Protein AF-A0A933XAK1-F1 (afdb_monomer_lite)

Sequence (207 aa):
MEKIHLENYNKSADSETTFNGIDLVPVSEMKKWYRIMEEFGREILKVNIDYGLILGTKKPALLKPGAEKIRRAFNLQVERLDCIKETVDVQKGFIDYTYKCVITSKTGVKLGICDGNANSKEAKFRYVFKPASGIPDRKKIGILKAEGLGKWKKSEDKWVWMERKENPEVLSLKNIIQKVAQKRAFVGAVLMASGTSEFFTQDAAVN

Secondary structure (DSSP, 8-state):
----------------EEETTEEEPPHHHHHHHHHHHHHHHHHT--BTTTEE--TT-SSPEEPHHHHHHHHHHTT-EEEEEEEEEEEEETTTTEEEEEEEEEEE-TT--EEEEEEEEEETTSHHHHEEEEE-SSPPPHHHHHHHHHTTSEEEEEETTEEEEEEEEE-TTGGGGHHHHHHHHHHHHHHHHHHHHHTGGGT-BS-----

Foldseek 3Di:
DDDDDDDDDDDDDDDQPADPNDRDDDPVVVVVLVVVVVCCCVPPDDEPPQWYDDPPDPFIAGFLVVLVSLCVVQVKDWPDWDFPDWDDDPPVLKTKTKIWTWIAHPVRHTQFIFIFIFMCPALVNFKDWDFDPDDDDPVVQVVCVVVVQWDWDDDPNDTTITGIDTDPPSVVCNVVRNVRRSRLNSSRRSCRSSVVCVRHDSDDDDD

Radius of gyration: 23.82 Å; chains: 1; bounding box: 62×47×66 Å

pLDDT: mean 88.11, std 16.13, range [33.25, 98.75]

Structure (mmCIF, N/CA/C/O backbone):
data_AF-A0A933XAK1-F1
#
_entry.id   AF-A0A933XAK1-F1
#
loop_
_atom_site.group_PDB
_atom_site.id
_atom_site.type_symbol
_atom_site.label_atom_id
_atom_site.label_alt_id
_atom_site.label_comp_id
_atom_site.label_asym_id
_atom_site.label_entity_id
_atom_site.label_seq_id
_atom_site.pdbx_PDB_ins_code
_atom_site.Cartn_x
_atom_site.Cartn_y
_atom_site.Cartn_z
_atom_site.occupancy
_atom_site.B_iso_or_equiv
_atom_site.auth_seq_id
_atom_site.auth_comp_id
_atom_site.auth_asym_id
_atom_site.auth_atom_id
_atom_site.pdbx_PDB_model_num
ATOM 1 N N . MET A 1 1 ? -27.983 29.185 2.081 1.00 36.94 1 MET A N 1
ATOM 2 C CA . MET A 1 1 ? -27.973 27.765 2.490 1.00 36.94 1 MET A CA 1
ATOM 3 C C . MET A 1 1 ? -28.042 27.727 4.004 1.00 36.94 1 MET A C 1
ATOM 5 O O . MET A 1 1 ? -27.273 28.431 4.646 1.00 36.94 1 MET A O 1
ATOM 9 N N . GLU A 1 2 ? -29.071 27.061 4.516 1.00 33.78 2 GLU A N 1
ATOM 10 C CA . GLU A 1 2 ? -29.702 27.256 5.826 1.00 33.78 2 GLU A CA 1
ATOM 11 C C . GLU A 1 2 ? -28.786 27.050 7.039 1.00 33.78 2 GLU A C 1
ATOM 13 O O . GLU A 1 2 ? -28.071 26.058 7.155 1.00 33.78 2 GLU A O 1
ATOM 18 N N . LYS A 1 3 ? -28.877 27.992 7.987 1.00 37.19 3 LYS A N 1
ATOM 19 C CA . LYS A 1 3 ? -28.437 27.810 9.371 1.00 37.19 3 LYS A CA 1
ATOM 20 C C . LYS A 1 3 ? -29.485 26.953 10.077 1.00 37.19 3 LYS A C 1
ATOM 22 O O . LYS A 1 3 ? -30.572 27.444 10.363 1.00 37.19 3 LYS A O 1
ATOM 27 N N . ILE A 1 4 ? -29.153 25.702 10.376 1.00 40.94 4 ILE A N 1
ATOM 28 C CA . ILE A 1 4 ? -29.961 24.870 11.271 1.00 40.94 4 ILE A CA 1
ATOM 29 C C . ILE A 1 4 ? -29.889 25.495 12.671 1.00 40.94 4 ILE A C 1
ATOM 31 O O . ILE A 1 4 ? -28.816 25.593 13.269 1.00 40.94 4 ILE A O 1
ATOM 35 N N . HIS A 1 5 ? -31.033 25.980 13.150 1.00 40.66 5 HIS A N 1
ATOM 36 C CA . HIS A 1 5 ? -31.244 26.457 14.513 1.00 40.66 5 HIS A CA 1
ATOM 37 C C . HIS A 1 5 ? -31.218 25.244 15.456 1.00 40.66 5 HIS A C 1
ATOM 39 O O . HIS A 1 5 ? -32.070 24.367 15.355 1.00 40.66 5 HIS A O 1
ATOM 45 N N . LEU A 1 6 ? -30.228 25.176 16.347 1.00 41.69 6 LEU A N 1
ATOM 46 C CA . LEU A 1 6 ? -30.212 24.234 17.466 1.00 41.69 6 LEU A CA 1
ATOM 47 C C . LEU A 1 6 ? -30.632 25.006 18.713 1.00 41.69 6 LEU A C 1
ATOM 49 O O . LEU A 1 6 ? -29.817 25.684 19.339 1.00 41.69 6 LEU A O 1
ATOM 53 N N . GLU A 1 7 ? -31.924 24.939 19.026 1.00 41.09 7 GLU A N 1
ATOM 54 C CA . GLU A 1 7 ? -32.452 25.409 20.300 1.00 41.09 7 GLU A CA 1
ATOM 55 C C . GLU A 1 7 ? -31.970 24.520 21.453 1.00 41.09 7 GLU A C 1
ATOM 57 O O . GLU A 1 7 ? -31.887 23.296 21.359 1.00 41.09 7 GLU A O 1
ATOM 62 N N . ASN A 1 8 ? -31.627 25.215 22.534 1.00 43.91 8 ASN A N 1
ATOM 63 C CA . ASN A 1 8 ? -31.294 24.776 23.883 1.00 43.91 8 ASN A CA 1
ATOM 64 C C . ASN A 1 8 ? -31.755 23.358 24.274 1.00 43.91 8 ASN A C 1
ATOM 66 O O . ASN A 1 8 ? -32.922 23.143 24.591 1.00 43.91 8 ASN A O 1
ATOM 70 N N . TYR A 1 9 ? -30.799 22.433 24.415 1.00 39.06 9 TYR A N 1
ATOM 71 C CA . TYR A 1 9 ? -30.989 21.208 25.194 1.00 39.06 9 TYR A CA 1
ATOM 72 C C . TYR A 1 9 ? -30.116 21.273 26.451 1.00 39.06 9 TYR A C 1
ATOM 74 O O . TYR A 1 9 ? -28.887 21.180 26.396 1.00 39.06 9 TYR A O 1
ATOM 82 N N . ASN A 1 10 ? -30.768 21.529 27.584 1.00 40.47 10 ASN A N 1
ATOM 83 C CA . ASN A 1 10 ? -30.141 21.578 28.899 1.00 40.47 10 ASN A CA 1
ATOM 84 C C . ASN A 1 10 ? -29.734 20.171 29.366 1.00 40.47 10 ASN A C 1
ATOM 86 O O . ASN A 1 10 ? -30.406 19.184 29.085 1.00 40.47 10 ASN A O 1
ATOM 90 N N . LYS A 1 11 ? -28.621 20.123 30.105 1.00 52.22 11 LYS A N 1
ATOM 91 C CA . LYS A 1 11 ? -27.993 18.941 30.711 1.00 52.22 11 LYS A CA 1
ATOM 92 C C . LYS A 1 11 ? -28.980 18.022 31.448 1.00 52.22 11 LYS A C 1
ATOM 94 O O . LYS A 1 11 ? -29.529 18.412 32.474 1.00 52.22 11 LYS A O 1
ATOM 99 N N . SER A 1 12 ? -29.003 16.755 31.052 1.00 35.34 12 SER A N 1
ATOM 100 C CA . SER A 1 12 ? -29.156 15.612 31.958 1.00 35.34 12 SER A CA 1
ATOM 101 C C . SER A 1 12 ? -28.302 14.456 31.434 1.00 35.34 12 SER A C 1
ATOM 103 O O . SER A 1 12 ? -28.044 14.378 30.237 1.00 35.34 12 SER A O 1
ATOM 105 N N . ALA A 1 13 ? -27.790 13.651 32.361 1.00 42.34 13 ALA A N 1
ATOM 106 C CA . ALA A 1 13 ? -26.748 12.645 32.188 1.00 42.34 13 ALA A CA 1
ATOM 107 C C . ALA A 1 13 ? -26.927 11.700 30.987 1.00 42.34 13 ALA A C 1
ATOM 109 O O . ALA A 1 13 ? -28.049 11.393 30.596 1.00 42.34 13 ALA A O 1
ATOM 110 N N . ASP A 1 14 ? -25.778 11.254 30.472 1.00 52.03 14 ASP A N 1
ATOM 111 C CA . ASP A 1 14 ? -25.542 10.216 29.466 1.00 52.03 14 ASP A CA 1
ATOM 112 C C . ASP A 1 14 ? -26.667 9.164 29.379 1.00 52.03 14 ASP A C 1
ATOM 114 O O . ASP A 1 14 ? -26.647 8.141 30.059 1.00 52.03 14 ASP A O 1
ATOM 118 N N . SER A 1 15 ? -27.666 9.419 28.532 1.00 52.69 15 SER A N 1
ATOM 119 C CA . SER A 1 15 ? -28.626 8.407 28.104 1.00 52.69 15 SER A CA 1
ATOM 120 C C . SER A 1 15 ? -28.056 7.715 26.872 1.00 52.69 15 SER A C 1
ATOM 122 O O . SER A 1 15 ? -27.797 8.385 25.865 1.00 52.69 15 SER A O 1
ATOM 124 N N . GLU A 1 16 ? -27.863 6.397 26.944 1.00 59.34 16 GLU A N 1
ATOM 125 C CA . GLU A 1 16 ? -27.540 5.545 25.794 1.00 59.34 16 GLU A CA 1
ATOM 126 C C . GLU A 1 16 ? -28.430 5.932 24.609 1.00 59.34 16 GLU A C 1
ATOM 128 O O . GLU A 1 16 ? -29.653 5.778 24.630 1.00 59.34 16 GLU A O 1
ATOM 133 N N . THR A 1 17 ? -27.823 6.543 23.591 1.00 67.62 17 THR A N 1
ATOM 134 C CA . THR A 1 17 ? -28.562 7.046 22.437 1.00 67.62 17 THR A CA 1
ATOM 135 C C . THR A 1 17 ? -28.691 5.888 21.465 1.00 67.62 17 THR A C 1
ATOM 137 O O . THR A 1 17 ? -27.829 5.676 20.618 1.00 67.62 17 THR A O 1
ATOM 140 N N . THR A 1 18 ? -29.733 5.083 21.628 1.00 75.00 18 THR A N 1
ATOM 141 C CA . THR A 1 18 ? -29.990 3.949 20.742 1.00 75.00 18 THR A CA 1
ATOM 142 C C . THR A 1 18 ? -30.764 4.411 19.508 1.00 75.00 18 THR A C 1
ATOM 144 O O . THR A 1 18 ? -31.769 5.115 19.605 1.00 75.00 18 THR A O 1
ATOM 147 N N . PHE A 1 19 ? -30.302 4.035 18.317 1.00 78.12 19 PHE A N 1
ATOM 148 C CA . PHE A 1 19 ? -31.015 4.277 17.060 1.00 78.12 19 PHE A CA 1
ATOM 149 C C . PHE A 1 19 ? -31.176 2.958 16.316 1.00 78.12 19 PHE A C 1
ATOM 151 O O . PHE A 1 19 ? -30.190 2.337 15.934 1.00 78.12 19 PHE A O 1
ATOM 158 N N . ASN A 1 20 ? -32.419 2.504 16.128 1.00 82.12 20 ASN A N 1
ATOM 159 C CA . ASN A 1 20 ? -32.727 1.194 15.536 1.00 82.12 20 ASN A CA 1
ATOM 160 C C . ASN A 1 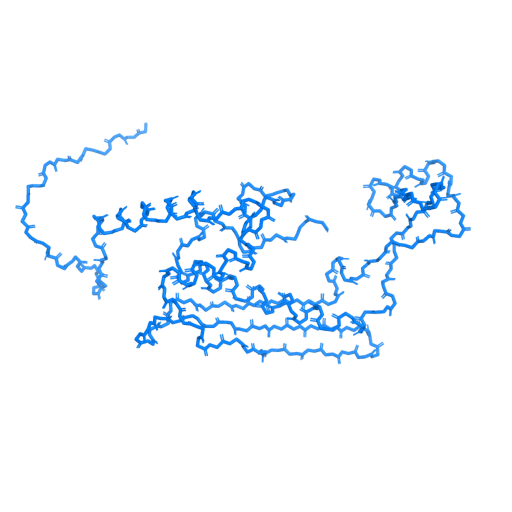20 ? -31.975 0.021 16.204 1.00 82.12 20 ASN A C 1
ATOM 162 O O . ASN A 1 20 ? -31.523 -0.897 15.524 1.00 82.12 20 ASN A O 1
ATOM 166 N N . GLY A 1 21 ? -31.821 0.062 17.533 1.00 78.75 21 GLY A N 1
ATOM 167 C CA . GLY A 1 21 ? -31.093 -0.963 18.292 1.00 78.75 21 GLY A CA 1
ATOM 168 C C . GLY A 1 21 ? -29.567 -0.897 18.158 1.00 78.75 21 GLY A C 1
ATOM 169 O O . GLY A 1 21 ? -28.888 -1.844 18.539 1.00 78.75 21 GLY A O 1
ATOM 170 N N . ILE A 1 22 ? -29.029 0.195 17.604 1.00 78.50 22 ILE A N 1
ATOM 171 C CA . ILE A 1 22 ? -27.593 0.475 17.543 1.00 78.50 22 ILE A CA 1
ATOM 172 C C . ILE A 1 22 ? -27.255 1.484 18.634 1.00 78.50 22 ILE A C 1
ATOM 174 O O . ILE A 1 22 ? -27.798 2.591 18.632 1.00 78.50 22 ILE A O 1
ATOM 178 N N . ASP A 1 23 ? -26.328 1.122 19.513 1.00 85.50 23 ASP A N 1
ATOM 179 C CA . ASP A 1 23 ? -25.766 2.041 20.498 1.00 85.50 23 ASP A CA 1
ATOM 180 C C . ASP A 1 23 ? -24.911 3.089 19.780 1.00 85.50 23 ASP A C 1
ATOM 182 O O . ASP A 1 23 ? -23.862 2.781 19.203 1.00 85.50 23 ASP A O 1
ATOM 186 N N . LEU A 1 24 ? -25.375 4.340 19.765 1.00 85.00 24 LEU A N 1
ATOM 187 C CA . LEU A 1 24 ? -24.621 5.437 19.178 1.00 85.00 24 LEU A CA 1
ATOM 188 C C . LEU A 1 24 ? -23.632 5.999 20.191 1.00 85.00 24 LEU A C 1
ATOM 190 O O . LEU A 1 24 ? -23.974 6.308 21.333 1.00 85.00 24 LEU A O 1
ATOM 194 N N . VAL A 1 25 ? -22.409 6.224 19.719 1.00 87.50 25 VAL A N 1
ATOM 195 C CA . VAL A 1 25 ? -21.401 6.966 20.472 1.00 87.50 25 VAL A CA 1
ATOM 196 C C . VAL A 1 25 ? -21.857 8.427 20.602 1.00 87.50 25 VAL A C 1
ATOM 198 O O . VAL A 1 25 ? -22.144 9.064 19.579 1.00 87.50 25 VAL A O 1
ATOM 201 N N . PRO A 1 26 ? -21.903 9.005 21.817 1.00 91.06 26 PRO A N 1
ATOM 202 C CA . PRO A 1 26 ? -22.277 10.400 22.003 1.00 91.06 26 PRO A CA 1
ATOM 203 C C . PRO A 1 26 ? -21.391 11.358 21.196 1.00 91.06 26 PRO A C 1
ATOM 205 O O . PRO A 1 26 ? -20.169 11.213 21.119 1.00 91.06 26 PRO A O 1
ATOM 208 N N . VAL A 1 27 ? -21.985 12.425 20.651 1.00 90.25 27 VAL A N 1
ATOM 209 C CA . VAL A 1 27 ? -21.252 13.438 19.860 1.00 90.25 27 VAL A CA 1
ATOM 210 C C . VAL A 1 27 ? -20.102 14.069 20.657 1.00 90.25 27 VAL A C 1
ATOM 212 O O . VAL A 1 27 ? -19.076 14.444 20.090 1.00 90.25 27 VAL A O 1
ATOM 215 N N . SER A 1 28 ? -20.251 14.200 21.976 1.00 91.88 28 SER A N 1
ATOM 216 C CA . SER A 1 28 ? -19.199 14.698 22.868 1.00 91.88 28 SER A CA 1
ATOM 217 C C . SER A 1 28 ? -17.959 13.798 22.860 1.00 91.88 28 SER A C 1
ATOM 219 O O . SER A 1 28 ? -16.838 14.309 22.858 1.00 91.88 28 SER A O 1
ATOM 221 N N . GLU A 1 29 ? -18.143 12.482 22.807 1.00 89.75 29 GLU A N 1
ATOM 222 C CA . GLU A 1 29 ? -17.071 11.494 22.727 1.00 89.75 29 GLU A CA 1
ATOM 223 C C . GLU A 1 29 ? -16.445 11.463 21.332 1.00 89.75 29 GLU A C 1
ATOM 225 O O . GLU A 1 29 ? -15.222 11.547 21.217 1.00 89.75 29 GLU A O 1
ATOM 230 N N . MET A 1 30 ? -17.257 11.518 20.272 1.00 88.38 30 MET A N 1
ATOM 231 C CA . MET A 1 30 ? -16.760 11.657 18.894 1.00 88.38 30 MET A CA 1
ATOM 232 C C . MET A 1 30 ? -15.893 12.914 18.717 1.00 88.38 30 MET A C 1
ATOM 234 O O . MET A 1 30 ? -14.830 12.865 18.099 1.00 88.38 30 MET A O 1
ATOM 238 N N . LYS A 1 31 ? -16.288 14.044 19.321 1.00 92.12 31 LYS A N 1
ATOM 239 C CA . LYS A 1 31 ? -15.485 15.282 19.330 1.00 92.12 31 LYS A CA 1
ATOM 240 C C . LYS A 1 31 ? -14.161 15.120 20.078 1.00 92.12 31 LYS A C 1
ATOM 242 O O . LYS A 1 31 ? -13.159 15.689 19.648 1.00 92.12 31 LYS A O 1
ATOM 247 N N . LYS A 1 32 ? -14.140 14.386 21.197 1.00 91.12 32 LYS A N 1
ATOM 248 C CA . LYS A 1 32 ? -12.897 14.088 21.931 1.00 91.12 32 LYS A CA 1
ATOM 249 C C . LYS A 1 32 ? -11.970 13.226 21.079 1.00 91.12 32 LYS A C 1
ATOM 251 O O . LYS A 1 32 ? -10.803 13.575 20.933 1.00 91.12 32 LYS A O 1
ATOM 256 N N . TRP A 1 33 ? -12.503 12.162 20.480 1.00 87.81 33 TRP A N 1
ATOM 257 C CA . TRP A 1 33 ? -11.763 11.285 19.576 1.00 87.81 33 TRP A CA 1
ATOM 258 C C . TRP A 1 33 ? -11.126 12.070 18.421 1.00 87.81 33 TRP A C 1
ATOM 260 O O . TRP A 1 33 ? -9.924 11.957 18.184 1.00 87.81 33 TRP A O 1
ATOM 270 N N . TYR A 1 34 ? -11.903 12.937 17.768 1.00 89.81 34 TYR A N 1
ATOM 271 C CA . TYR A 1 34 ? -11.429 13.737 16.639 1.00 89.81 34 TYR A CA 1
ATOM 272 C C . TYR A 1 34 ? -10.273 14.672 17.038 1.00 89.81 34 TYR A C 1
ATOM 274 O O . TYR A 1 34 ? -9.248 14.719 16.362 1.00 89.81 34 TYR A O 1
ATOM 282 N N . ARG A 1 35 ? -10.377 15.347 18.194 1.00 91.12 35 ARG A N 1
ATOM 283 C CA . ARG A 1 35 ? -9.296 16.202 18.724 1.00 91.12 35 ARG A CA 1
ATOM 284 C C . ARG A 1 35 ? -8.019 15.420 19.022 1.00 91.12 35 ARG A C 1
ATOM 286 O O . ARG A 1 35 ? -6.938 15.886 18.674 1.00 91.12 35 ARG A O 1
ATOM 293 N N . ILE A 1 36 ? -8.147 14.237 19.631 1.00 89.31 36 ILE A N 1
ATOM 294 C CA . ILE A 1 36 ? -7.007 13.348 19.901 1.00 89.31 36 ILE A CA 1
ATOM 295 C C . ILE A 1 36 ? -6.314 12.975 18.588 1.00 89.31 36 ILE A C 1
ATOM 297 O O . ILE A 1 36 ? -5.087 12.990 18.518 1.00 89.31 36 ILE A O 1
ATOM 301 N N . MET A 1 37 ? -7.079 12.675 17.536 1.00 89.38 37 MET A N 1
ATOM 302 C CA . MET A 1 37 ? -6.517 12.354 16.226 1.00 89.38 37 MET A CA 1
ATOM 303 C C . MET A 1 37 ? -5.802 13.529 15.565 1.00 89.38 37 MET A C 1
ATOM 305 O O . MET A 1 37 ? -4.708 13.341 15.031 1.00 89.38 37 MET A O 1
ATOM 309 N N . GLU A 1 38 ? -6.388 14.725 15.596 1.00 90.31 38 GLU A N 1
ATOM 310 C CA . GLU A 1 38 ? -5.749 15.924 15.045 1.00 90.31 38 GLU A CA 1
ATOM 311 C C . GLU A 1 38 ? -4.439 16.250 15.772 1.00 90.31 38 GLU A C 1
ATOM 313 O O . GLU A 1 38 ? -3.429 16.554 15.134 1.00 90.31 38 GLU A O 1
ATOM 318 N N . GLU A 1 39 ? -4.433 16.152 17.102 1.00 92.62 39 GLU A N 1
ATOM 319 C CA . GLU A 1 39 ? -3.233 16.342 17.915 1.00 92.62 39 GLU A CA 1
ATOM 320 C C . GLU A 1 39 ? -2.187 15.262 17.635 1.00 92.62 39 GLU A C 1
ATOM 322 O O . GLU A 1 39 ? -1.041 15.583 17.336 1.00 92.62 39 GLU A O 1
ATOM 327 N N . PHE A 1 40 ? -2.575 13.987 17.611 1.00 92.00 40 PHE A N 1
ATOM 328 C CA . PHE A 1 40 ? -1.668 12.893 17.271 1.00 92.00 40 PHE A CA 1
ATOM 329 C C . PHE A 1 40 ? -1.049 13.068 15.879 1.00 92.00 40 PHE A C 1
ATOM 331 O O . PHE A 1 40 ? 0.156 12.883 15.693 1.00 92.00 40 PHE A O 1
ATOM 338 N N . GLY A 1 41 ? -1.860 13.454 14.893 1.00 91.69 41 GLY A N 1
ATOM 339 C CA . GLY A 1 41 ? -1.400 13.723 13.535 1.00 91.69 41 GLY A CA 1
ATOM 340 C C . GLY A 1 41 ? -0.372 14.850 13.475 1.00 91.69 41 GLY A C 1
ATOM 341 O O . GLY A 1 41 ? 0.619 14.724 12.758 1.00 91.69 41 GLY A O 1
ATOM 342 N N . ARG A 1 42 ? -0.575 15.918 14.251 1.00 90.69 42 ARG A N 1
ATOM 343 C CA . ARG A 1 42 ? 0.321 17.079 14.303 1.00 90.69 42 ARG A CA 1
ATOM 344 C C . ARG A 1 42 ? 1.614 16.807 15.075 1.00 90.69 42 ARG A C 1
ATOM 346 O O . ARG A 1 42 ? 2.681 17.174 14.597 1.00 90.69 42 ARG A O 1
ATOM 353 N N . GLU A 1 43 ? 1.524 16.177 16.243 1.00 95.00 43 GLU A N 1
ATOM 354 C CA . GLU A 1 43 ? 2.656 16.037 17.170 1.00 95.00 43 GLU A CA 1
ATOM 355 C C . GLU A 1 43 ? 3.523 14.798 16.879 1.00 95.00 43 GLU A C 1
ATOM 357 O O . GLU A 1 43 ? 4.719 14.781 17.174 1.00 95.00 43 GLU A O 1
ATOM 362 N N . ILE A 1 44 ? 2.945 13.734 16.301 1.00 95.62 44 ILE A N 1
ATOM 363 C CA . ILE A 1 44 ? 3.603 12.416 16.208 1.00 95.62 44 ILE A CA 1
ATOM 364 C C . ILE A 1 44 ? 3.905 11.986 14.768 1.00 95.62 44 ILE A C 1
ATOM 366 O O . ILE A 1 44 ? 4.908 11.291 14.524 1.00 95.62 44 ILE A O 1
ATOM 370 N N . LEU A 1 45 ? 3.048 12.345 13.808 1.00 95.94 45 LEU A N 1
ATOM 371 C CA . LEU A 1 45 ? 3.207 11.932 12.415 1.00 95.94 45 LEU A CA 1
ATOM 372 C C . LEU A 1 45 ? 4.051 12.942 11.628 1.00 95.94 45 LEU A C 1
ATOM 374 O O . LEU A 1 45 ? 3.786 14.139 11.600 1.00 95.94 45 LEU A O 1
ATOM 378 N N . LYS A 1 46 ? 5.064 12.435 10.929 1.00 95.44 46 LYS A N 1
ATOM 379 C CA . LYS A 1 46 ? 6.020 13.209 10.141 1.00 95.44 46 LYS A CA 1
ATOM 380 C C . LYS A 1 46 ? 5.742 13.055 8.650 1.00 95.44 46 LYS A C 1
ATOM 382 O O . LYS A 1 46 ? 5.686 11.938 8.124 1.00 95.44 46 LYS A O 1
ATOM 387 N N . VAL A 1 47 ? 5.646 14.189 7.959 1.00 93.75 47 VAL A N 1
ATOM 388 C CA . VAL A 1 47 ? 5.533 14.253 6.496 1.00 93.75 47 VAL A CA 1
ATOM 389 C C . VAL A 1 47 ? 6.718 13.522 5.848 1.00 93.75 47 VAL A C 1
ATOM 391 O O . VAL A 1 47 ? 7.855 13.631 6.301 1.00 93.75 47 VAL A O 1
ATOM 394 N N . ASN A 1 48 ? 6.444 12.767 4.787 1.00 91.38 48 ASN A N 1
ATOM 395 C CA . ASN A 1 48 ? 7.358 11.915 4.015 1.00 91.38 48 ASN A CA 1
ATOM 396 C C . ASN A 1 48 ? 7.990 10.731 4.770 1.00 91.38 48 ASN A C 1
ATOM 398 O O . ASN A 1 48 ? 8.769 9.987 4.178 1.00 91.38 48 ASN A O 1
ATOM 402 N N . ILE A 1 49 ? 7.633 10.511 6.039 1.00 93.19 49 ILE A N 1
ATOM 403 C CA . ILE A 1 49 ? 8.042 9.331 6.821 1.00 93.19 49 ILE A CA 1
ATOM 404 C C . ILE A 1 49 ? 6.814 8.482 7.149 1.00 93.19 49 ILE A C 1
ATOM 406 O O . ILE A 1 49 ? 6.761 7.293 6.836 1.00 93.19 49 ILE A O 1
ATOM 410 N N . ASP A 1 50 ? 5.809 9.107 7.758 1.00 95.31 50 ASP A N 1
ATOM 411 C CA . ASP A 1 50 ? 4.600 8.444 8.240 1.00 95.31 50 ASP A CA 1
ATOM 412 C C . ASP A 1 50 ? 3.431 8.581 7.263 1.00 95.31 50 ASP A C 1
ATOM 414 O O . ASP A 1 50 ? 2.603 7.679 7.165 1.00 95.31 50 ASP A O 1
ATOM 418 N N . TYR A 1 51 ? 3.386 9.680 6.512 1.00 94.19 51 TYR A N 1
ATOM 419 C CA . TYR A 1 51 ? 2.436 9.937 5.432 1.00 94.19 51 TYR A CA 1
ATOM 420 C C . TYR A 1 51 ? 3.076 10.843 4.379 1.00 94.19 51 TYR A C 1
ATOM 422 O O . TYR A 1 51 ? 4.036 11.549 4.678 1.00 94.19 51 TYR A O 1
ATOM 430 N N . GLY A 1 52 ? 2.562 10.865 3.153 1.00 90.75 52 GLY A N 1
ATOM 431 C CA . GLY A 1 52 ? 3.100 11.739 2.106 1.00 90.75 52 GLY A CA 1
ATOM 432 C C . GLY A 1 52 ? 2.095 12.037 1.006 1.00 90.75 52 GLY A C 1
ATOM 433 O O . GLY A 1 52 ? 1.204 11.231 0.737 1.00 90.75 52 GLY A O 1
ATOM 434 N N . LEU A 1 53 ? 2.232 13.201 0.370 1.00 87.25 53 LEU A N 1
ATOM 435 C CA . LEU A 1 53 ? 1.443 13.523 -0.814 1.00 87.25 53 LEU A CA 1
ATOM 436 C C . LEU A 1 53 ? 1.984 12.727 -2.001 1.00 87.25 53 LEU A C 1
ATOM 438 O O . LEU A 1 53 ? 3.195 12.680 -2.220 1.00 87.25 53 LEU A O 1
ATOM 442 N N . ILE A 1 54 ? 1.092 12.109 -2.766 1.00 76.50 54 ILE A N 1
ATOM 443 C CA . ILE A 1 54 ? 1.468 11.386 -3.978 1.00 76.50 54 ILE A CA 1
ATOM 444 C C . ILE A 1 54 ? 0.906 12.154 -5.173 1.00 76.50 54 ILE A C 1
ATOM 446 O O . ILE A 1 54 ? -0.112 12.837 -5.074 1.00 76.50 54 ILE A O 1
ATOM 450 N N . LEU A 1 55 ? 1.633 12.117 -6.291 1.00 70.19 55 LEU A N 1
ATOM 451 C CA . LEU A 1 55 ? 1.282 12.849 -7.505 1.00 70.19 55 LEU A CA 1
ATOM 452 C C . LEU A 1 55 ? -0.165 12.545 -7.915 1.00 70.19 55 LEU A C 1
ATOM 454 O O . LEU A 1 55 ? -0.541 11.390 -8.093 1.00 70.19 55 LEU A O 1
ATOM 458 N N . GLY A 1 56 ? -0.966 13.601 -8.060 1.00 69.81 56 GLY A N 1
ATOM 459 C CA . GLY A 1 56 ? -2.364 13.499 -8.476 1.00 69.81 56 GLY A CA 1
ATOM 460 C C . GLY A 1 56 ? -3.378 13.277 -7.349 1.00 69.81 56 GLY A C 1
ATOM 461 O O . GLY A 1 56 ? -4.569 13.216 -7.647 1.00 69.81 56 GLY A O 1
ATOM 462 N N . THR A 1 57 ? -2.971 13.206 -6.072 1.00 75.19 57 THR A N 1
ATOM 463 C CA . THR A 1 57 ? -3.913 13.100 -4.941 1.00 75.19 57 THR A CA 1
ATOM 464 C C . THR A 1 57 ? -3.960 14.379 -4.104 1.00 75.19 57 THR A C 1
ATOM 466 O O . THR A 1 57 ? -2.942 15.005 -3.822 1.00 75.19 57 THR A O 1
ATOM 469 N N . LYS A 1 58 ? -5.169 14.776 -3.679 1.00 83.88 58 LYS A N 1
ATOM 470 C CA . LYS A 1 58 ? -5.365 15.889 -2.727 1.00 83.88 58 LYS A CA 1
ATOM 471 C C . LYS A 1 58 ? -5.111 15.464 -1.279 1.00 83.88 58 LYS A C 1
ATOM 473 O O . LYS A 1 58 ? -4.675 16.271 -0.469 1.00 83.88 58 LYS A O 1
ATOM 478 N N . LYS A 1 59 ? -5.402 14.198 -0.961 1.00 88.50 59 LYS A N 1
ATOM 479 C CA . LYS A 1 59 ? -5.227 13.611 0.370 1.00 88.50 59 LYS A CA 1
ATOM 480 C C . LYS A 1 59 ? -3.883 12.872 0.440 1.00 88.50 59 LYS A C 1
ATOM 482 O O . LYS A 1 59 ? -3.576 12.133 -0.505 1.00 88.50 59 LYS A O 1
ATOM 487 N N . PRO A 1 60 ? -3.086 13.047 1.510 1.00 92.00 60 PRO A N 1
ATOM 488 C CA . PRO A 1 60 ? -1.844 12.304 1.676 1.00 92.00 60 PRO A CA 1
ATOM 489 C C . PRO A 1 60 ? -2.111 10.810 1.874 1.00 92.00 60 PRO A C 1
ATOM 491 O O . PRO A 1 60 ? -3.100 10.414 2.490 1.00 92.00 60 PRO A O 1
ATOM 494 N N . ALA A 1 61 ? -1.215 9.967 1.375 1.00 92.88 61 ALA A N 1
ATOM 495 C CA . ALA A 1 61 ? -1.252 8.534 1.622 1.00 92.88 61 ALA A CA 1
ATOM 496 C C . ALA A 1 61 ? -0.602 8.205 2.967 1.00 92.88 61 ALA A C 1
ATOM 498 O O . ALA A 1 61 ? 0.484 8.709 3.269 1.00 92.88 61 ALA A O 1
ATOM 499 N N . LEU A 1 62 ? -1.236 7.328 3.748 1.00 95.19 62 LEU A N 1
ATOM 500 C CA . LEU A 1 62 ? -0.637 6.792 4.966 1.00 95.19 62 LEU A CA 1
ATOM 501 C C . LEU A 1 62 ? 0.458 5.790 4.588 1.00 95.19 62 LEU A C 1
ATOM 503 O O . LEU A 1 62 ? 0.240 4.846 3.826 1.00 95.19 62 LEU A O 1
ATOM 507 N N . LEU A 1 63 ? 1.653 5.984 5.133 1.00 95.06 63 LEU A N 1
ATOM 508 C CA . LEU A 1 63 ? 2.768 5.065 4.955 1.00 95.06 63 LEU A CA 1
ATOM 509 C C . LEU A 1 63 ? 2.793 4.052 6.100 1.00 95.06 63 LEU A C 1
ATOM 511 O O . LEU A 1 63 ? 2.187 4.235 7.156 1.00 95.06 63 LEU A O 1
ATOM 515 N N . LYS A 1 64 ? 3.527 2.955 5.893 1.00 95.38 64 LYS A N 1
ATOM 516 C CA . LYS A 1 64 ? 3.616 1.868 6.875 1.00 95.38 64 LYS A CA 1
ATOM 517 C C . LYS A 1 64 ? 4.031 2.357 8.279 1.00 95.38 64 LYS A C 1
ATOM 519 O O . LYS A 1 64 ? 3.357 1.952 9.224 1.00 95.38 64 LYS A O 1
ATOM 524 N N . PRO A 1 65 ? 5.044 3.237 8.442 1.00 97.00 65 PRO A N 1
ATOM 525 C CA . PRO A 1 65 ? 5.405 3.755 9.764 1.00 97.00 65 PRO A CA 1
ATOM 526 C C . PRO A 1 65 ? 4.253 4.501 10.455 1.00 97.00 65 PRO A C 1
ATOM 528 O O . PRO A 1 65 ? 3.999 4.278 11.638 1.00 97.00 65 PRO A O 1
ATOM 531 N N . GLY A 1 66 ? 3.485 5.300 9.706 1.00 96.81 66 GLY A N 1
ATOM 532 C CA . GLY A 1 66 ? 2.310 5.996 10.231 1.00 96.81 66 GLY A CA 1
ATOM 533 C C . GLY A 1 66 ? 1.210 5.033 10.673 1.00 96.81 66 GLY A C 1
ATOM 534 O O . GLY A 1 66 ? 0.679 5.168 11.774 1.00 96.81 66 GLY A O 1
ATOM 535 N N . ALA A 1 67 ? 0.925 4.004 9.872 1.00 97.25 67 ALA A N 1
ATOM 536 C CA . ALA A 1 67 ? -0.032 2.961 10.244 1.00 97.25 67 ALA A CA 1
ATOM 537 C C . ALA A 1 67 ? 0.402 2.185 11.500 1.00 97.25 67 ALA A C 1
ATOM 539 O O . ALA A 1 67 ? -0.425 1.893 12.360 1.00 97.25 67 ALA A O 1
ATOM 540 N N . GLU A 1 68 ? 1.694 1.888 11.663 1.00 97.81 68 GLU A N 1
ATOM 541 C CA . GLU A 1 68 ? 2.213 1.237 12.874 1.00 97.81 68 GLU A CA 1
ATOM 542 C C . GLU A 1 68 ? 2.071 2.121 14.120 1.00 97.81 68 GLU A C 1
ATOM 544 O O . GLU A 1 68 ? 1.731 1.610 15.192 1.00 97.81 68 GLU A O 1
ATOM 549 N N . LYS A 1 69 ? 2.290 3.435 13.986 1.00 97.69 69 LYS A N 1
ATOM 550 C CA . LYS A 1 69 ? 2.091 4.415 15.062 1.00 97.69 69 LYS A CA 1
ATOM 551 C C . LYS A 1 69 ? 0.624 4.532 15.463 1.00 97.69 69 LYS A C 1
ATOM 553 O O . LYS A 1 69 ? 0.326 4.420 16.648 1.00 97.69 69 LYS A O 1
ATOM 558 N N . ILE A 1 70 ? -0.283 4.685 14.496 1.00 96.12 70 ILE A N 1
ATOM 559 C CA . ILE A 1 70 ? -1.733 4.739 14.747 1.00 96.12 70 ILE A CA 1
ATOM 560 C C . ILE A 1 70 ? -2.188 3.442 15.417 1.00 96.12 70 ILE A C 1
ATOM 562 O O . ILE A 1 70 ? -2.805 3.476 16.477 1.00 96.12 70 ILE A O 1
ATOM 566 N N . ARG A 1 71 ? -1.804 2.281 14.874 1.00 97.00 71 ARG A N 1
ATOM 567 C CA . ARG A 1 71 ? -2.125 0.982 15.477 1.00 97.00 71 ARG A CA 1
ATOM 568 C C . ARG A 1 71 ? -1.706 0.917 16.950 1.00 97.00 71 ARG A C 1
ATOM 570 O O . ARG A 1 71 ? -2.479 0.449 17.782 1.00 97.00 71 ARG A O 1
ATOM 577 N N . ARG A 1 72 ? -0.494 1.381 17.279 1.00 96.00 72 ARG A N 1
ATOM 578 C CA . ARG A 1 72 ? 0.002 1.433 18.665 1.00 96.00 72 ARG A CA 1
ATOM 579 C C . ARG A 1 72 ? -0.801 2.408 19.530 1.00 96.00 72 ARG A C 1
ATOM 581 O O . ARG A 1 72 ? -1.171 2.028 20.633 1.00 96.00 72 ARG A O 1
ATOM 588 N N . ALA A 1 73 ? -1.090 3.611 19.035 1.00 92.81 73 ALA A N 1
ATOM 589 C CA . ALA A 1 73 ? -1.822 4.642 19.773 1.00 92.81 73 ALA A CA 1
ATOM 590 C C . ALA A 1 73 ? -3.242 4.198 20.159 1.00 92.81 73 ALA A C 1
ATOM 592 O O . ALA A 1 73 ? -3.670 4.412 21.287 1.00 92.81 73 ALA A O 1
ATOM 593 N N . PHE A 1 74 ? -3.933 3.503 19.253 1.00 90.94 74 PHE A N 1
ATOM 594 C CA . PHE A 1 74 ? -5.290 2.985 19.470 1.00 90.94 74 PHE A CA 1
ATOM 595 C C . PHE A 1 74 ? -5.326 1.589 20.103 1.00 90.94 74 PHE A C 1
ATOM 597 O O . PHE A 1 74 ? -6.390 0.985 20.218 1.00 90.94 74 PHE A O 1
ATOM 604 N N . ASN A 1 75 ? -4.166 1.052 20.499 1.00 94.75 75 ASN A N 1
ATOM 605 C CA . ASN A 1 75 ? -4.021 -0.292 21.055 1.00 94.75 75 ASN A CA 1
ATOM 606 C C . ASN A 1 75 ? -4.682 -1.396 20.197 1.00 94.75 75 ASN A C 1
ATOM 608 O O . ASN A 1 75 ? -5.230 -2.382 20.704 1.00 94.75 75 ASN A O 1
ATOM 612 N N . LEU A 1 76 ? -4.615 -1.218 18.878 1.00 97.06 76 LEU A N 1
ATOM 613 C CA . LEU A 1 76 ? -5.181 -2.118 17.883 1.00 97.06 76 LEU A CA 1
ATOM 614 C C . LEU A 1 76 ? -4.306 -3.368 17.741 1.00 97.06 76 LEU A C 1
ATOM 616 O O . LEU A 1 76 ? -3.079 -3.277 17.609 1.00 97.06 76 LEU A O 1
ATOM 620 N N . GLN A 1 77 ? -4.929 -4.541 17.729 1.00 98.25 77 GLN A N 1
ATOM 621 C CA . GLN A 1 77 ? -4.245 -5.821 17.561 1.00 98.25 77 GLN A CA 1
ATOM 622 C C . GLN A 1 77 ? -4.334 -6.279 16.109 1.00 98.25 77 GLN A C 1
ATOM 624 O O . GLN A 1 77 ? -5.365 -6.120 15.462 1.00 98.25 77 GLN A O 1
ATOM 629 N N . VAL A 1 78 ? -3.244 -6.844 15.587 1.00 98.19 78 VAL A N 1
ATOM 630 C CA . VAL A 1 78 ? -3.275 -7.543 14.298 1.00 98.19 78 VAL A CA 1
ATOM 631 C C . VAL A 1 78 ? -3.655 -8.983 14.594 1.00 98.19 78 VAL A C 1
ATOM 633 O O . VAL A 1 78 ? -2.807 -9.761 15.016 1.00 98.19 78 VAL A O 1
ATOM 636 N N . GLU A 1 79 ? -4.929 -9.320 14.412 1.00 98.00 79 GLU A N 1
ATOM 637 C CA . GLU A 1 79 ? -5.406 -10.696 14.577 1.00 98.00 79 GLU A CA 1
ATOM 638 C C . GLU A 1 79 ? -4.816 -11.580 13.476 1.00 98.00 79 GLU A C 1
ATOM 640 O O . GLU A 1 79 ? -4.322 -12.671 13.746 1.00 98.00 79 GLU A O 1
ATOM 645 N N . ARG A 1 80 ? -4.851 -11.093 12.227 1.00 96.38 80 ARG A N 1
ATOM 646 C CA . ARG A 1 80 ? -4.388 -11.833 11.047 1.00 96.38 80 ARG A CA 1
ATOM 647 C C . ARG A 1 80 ? -3.747 -10.928 10.006 1.00 96.38 80 ARG A C 1
ATOM 649 O O . ARG A 1 80 ? -4.156 -9.776 9.827 1.00 96.38 80 ARG A O 1
ATOM 656 N N . LEU A 1 81 ? -2.778 -11.481 9.284 1.00 98.31 81 LEU A N 1
ATOM 657 C CA . LEU A 1 81 ? -2.203 -10.911 8.067 1.00 98.31 81 LEU A CA 1
ATOM 658 C C . LEU A 1 81 ? -1.783 -12.063 7.153 1.00 98.31 81 LEU A C 1
ATOM 660 O O . LEU A 1 81 ? -0.613 -12.441 7.087 1.00 98.31 81 LEU A O 1
ATOM 664 N N . ASP A 1 82 ? -2.762 -12.610 6.445 1.00 98.31 82 ASP A N 1
ATOM 665 C CA . ASP A 1 82 ? -2.615 -13.897 5.771 1.00 98.31 82 ASP A CA 1
ATOM 666 C C . ASP A 1 82 ? -2.616 -13.725 4.261 1.00 98.31 82 ASP A C 1
ATOM 668 O O . ASP A 1 82 ? -3.321 -12.868 3.721 1.00 98.31 82 ASP A O 1
ATOM 672 N N . CYS A 1 83 ? -1.848 -14.565 3.569 1.00 98.31 83 CYS A N 1
ATOM 673 C CA . CYS A 1 83 ? -1.963 -14.682 2.123 1.00 98.31 83 CYS A CA 1
ATOM 674 C C . CYS A 1 83 ? -3.227 -15.481 1.806 1.00 98.31 83 CYS A C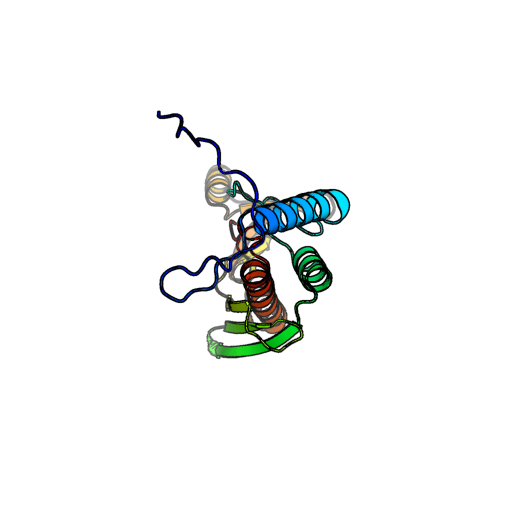 1
ATOM 676 O O . CYS A 1 83 ? -3.295 -16.670 2.104 1.00 98.31 83 CYS A O 1
ATOM 678 N N . ILE A 1 84 ? -4.223 -14.827 1.216 1.00 98.44 84 ILE A N 1
ATOM 679 C CA . ILE A 1 84 ? -5.493 -15.467 0.846 1.00 98.44 84 ILE A CA 1
ATOM 680 C C . ILE A 1 84 ? -5.526 -15.894 -0.624 1.00 98.44 84 ILE A C 1
ATOM 682 O O . ILE A 1 84 ? -6.394 -16.666 -1.021 1.00 98.44 84 ILE A O 1
ATOM 686 N N . LYS A 1 85 ? -4.592 -15.389 -1.440 1.00 98.25 85 LYS A N 1
ATOM 687 C CA . LYS A 1 85 ? -4.402 -15.791 -2.836 1.00 98.25 85 LYS A CA 1
ATOM 688 C C . LYS A 1 85 ? -2.944 -15.595 -3.243 1.00 98.25 85 LYS A C 1
ATOM 690 O O . LYS A 1 85 ? -2.414 -14.494 -3.095 1.00 98.25 85 LYS A O 1
ATOM 695 N N . GLU A 1 86 ? -2.346 -16.635 -3.812 1.00 97.88 86 GLU A N 1
ATOM 696 C CA . GLU A 1 86 ? -1.038 -16.604 -4.473 1.00 97.88 86 GLU A CA 1
ATOM 697 C C . GLU A 1 86 ? -1.189 -17.156 -5.894 1.00 97.88 86 GLU A C 1
ATOM 699 O O . GLU A 1 86 ? -1.877 -18.148 -6.134 1.00 97.88 86 GLU A O 1
ATOM 704 N N . THR A 1 87 ? -0.561 -16.503 -6.865 1.00 97.62 87 THR A N 1
ATOM 705 C CA . THR A 1 87 ? -0.394 -17.035 -8.219 1.00 97.62 87 THR A CA 1
ATOM 706 C C . THR A 1 87 ? 1.026 -16.748 -8.674 1.00 97.62 87 THR A C 1
ATOM 708 O O . THR A 1 87 ? 1.433 -15.591 -8.744 1.00 97.62 87 THR A O 1
ATOM 711 N N . VAL A 1 88 ? 1.776 -17.804 -8.985 1.00 96.19 88 VAL A N 1
ATOM 712 C CA . VAL A 1 88 ? 3.133 -17.715 -9.533 1.00 96.19 88 VAL A CA 1
ATOM 713 C C . VAL A 1 88 ? 3.186 -18.561 -10.798 1.00 96.19 88 VAL A C 1
ATOM 715 O O . VAL A 1 88 ? 3.261 -19.784 -10.738 1.00 96.19 88 VAL A O 1
ATOM 718 N N . ASP A 1 89 ? 3.133 -17.897 -11.947 1.00 95.38 89 ASP A N 1
ATOM 719 C CA . ASP A 1 89 ? 3.312 -18.515 -13.257 1.00 95.38 89 ASP A CA 1
ATOM 720 C C . ASP A 1 89 ? 4.740 -18.224 -13.729 1.00 95.38 89 ASP A C 1
ATOM 722 O O . ASP A 1 89 ? 5.048 -17.139 -14.228 1.00 95.38 89 ASP A O 1
ATOM 726 N N . VAL A 1 90 ? 5.628 -19.197 -13.513 1.00 92.38 90 VAL A N 1
ATOM 727 C CA . VAL A 1 90 ? 7.054 -19.094 -13.854 1.00 92.38 90 VAL A CA 1
ATOM 728 C C . VAL A 1 90 ? 7.248 -18.950 -15.363 1.00 92.38 90 VAL A C 1
ATOM 730 O O . VAL A 1 90 ? 8.077 -18.153 -15.790 1.00 92.38 90 VAL A O 1
ATOM 733 N N . GLN A 1 91 ? 6.455 -19.663 -16.169 1.00 91.81 91 GLN A N 1
ATOM 734 C CA . GLN A 1 91 ? 6.569 -19.634 -17.629 1.00 91.81 91 GLN A CA 1
ATOM 735 C C . GLN A 1 91 ? 6.161 -18.274 -18.198 1.00 91.81 91 GLN A C 1
ATOM 737 O O . GLN A 1 91 ? 6.809 -17.764 -19.108 1.00 91.81 91 GLN A O 1
ATOM 742 N N . LYS A 1 92 ? 5.109 -17.660 -17.643 1.00 90.50 92 LYS A N 1
ATOM 743 C CA . LYS A 1 92 ? 4.633 -16.333 -18.067 1.00 90.50 92 LYS A CA 1
ATOM 744 C C . LYS A 1 92 ? 5.300 -15.170 -17.332 1.00 90.50 92 LYS A C 1
ATOM 746 O O . LYS A 1 92 ? 4.958 -14.021 -17.605 1.00 90.50 92 LYS A O 1
ATOM 751 N N . GLY A 1 93 ? 6.188 -15.435 -16.371 1.00 91.62 93 GLY A N 1
ATOM 752 C CA . GLY A 1 93 ? 6.784 -14.40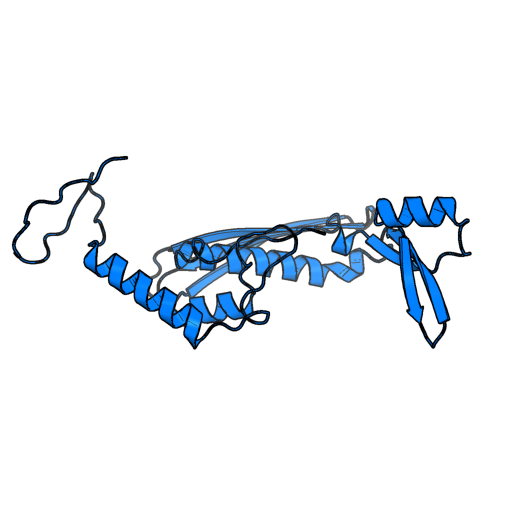1 -15.522 1.00 91.62 93 GLY A CA 1
ATOM 753 C C . GLY A 1 93 ? 5.741 -13.601 -14.729 1.00 91.62 93 GLY A C 1
ATOM 754 O O . GLY A 1 93 ? 5.879 -12.389 -14.563 1.00 91.62 93 GLY A O 1
ATOM 755 N N . PHE A 1 94 ? 4.662 -14.243 -14.271 1.00 95.88 94 PHE A N 1
ATOM 756 C CA . PHE A 1 94 ? 3.562 -13.570 -13.578 1.00 95.88 94 PHE A CA 1
ATOM 757 C C . PHE A 1 94 ? 3.512 -13.935 -12.094 1.00 95.88 94 PHE A C 1
ATOM 759 O O . PHE A 1 94 ? 3.552 -15.107 -11.732 1.00 95.88 94 PHE A O 1
ATOM 766 N N . ILE A 1 95 ? 3.412 -12.916 -11.239 1.00 97.50 95 ILE A N 1
ATOM 767 C CA . ILE A 1 95 ? 3.281 -13.054 -9.785 1.00 97.50 95 ILE A CA 1
ATOM 768 C C . ILE A 1 95 ? 2.101 -12.199 -9.338 1.00 97.50 95 ILE A C 1
ATOM 770 O O . ILE A 1 95 ? 2.036 -11.026 -9.698 1.00 97.50 95 ILE A O 1
ATOM 774 N N . ASP A 1 96 ? 1.212 -12.755 -8.528 1.00 97.94 96 ASP A N 1
ATOM 775 C CA . ASP A 1 96 ? 0.075 -12.065 -7.919 1.00 97.94 96 ASP A CA 1
ATOM 776 C C . ASP A 1 96 ? -0.103 -12.551 -6.479 1.00 97.94 96 ASP A C 1
ATOM 778 O O . ASP A 1 96 ? -0.118 -13.755 -6.213 1.00 97.94 96 ASP A O 1
ATOM 782 N N . TYR A 1 97 ? -0.229 -11.604 -5.554 1.00 98.44 97 TYR A N 1
ATOM 783 C CA . TYR A 1 97 ? -0.520 -11.856 -4.154 1.00 98.44 97 TYR A CA 1
ATOM 784 C C . TYR A 1 97 ? -1.690 -11.015 -3.687 1.00 98.44 97 TYR A C 1
ATOM 786 O O . TYR A 1 97 ? -1.697 -9.796 -3.857 1.00 98.44 97 TYR A O 1
ATOM 794 N N . THR A 1 98 ? -2.612 -11.649 -2.971 1.00 98.50 98 THR A N 1
ATOM 795 C CA . THR A 1 98 ? -3.626 -10.960 -2.172 1.00 98.50 98 THR A CA 1
ATOM 796 C C . THR A 1 98 ? -3.471 -11.356 -0.715 1.00 98.50 98 THR A C 1
ATOM 798 O O . THR A 1 98 ? -3.463 -12.540 -0.375 1.00 98.50 98 THR A O 1
ATOM 801 N N . TYR A 1 99 ? -3.340 -10.354 0.146 1.00 98.56 99 TYR A N 1
ATOM 802 C CA . TYR A 1 99 ? -3.275 -10.510 1.591 1.00 98.56 99 TYR A CA 1
ATOM 803 C C . TYR A 1 99 ? -4.529 -9.952 2.240 1.00 98.56 99 TYR A C 1
ATOM 805 O O . TYR A 1 99 ? -4.990 -8.895 1.827 1.00 98.56 99 TYR A O 1
ATOM 813 N N . LYS A 1 100 ? -5.036 -10.612 3.279 1.00 98.75 100 LYS A N 1
ATOM 814 C CA . LYS A 1 100 ? -6.117 -10.101 4.128 1.00 98.75 100 LYS A CA 1
ATOM 815 C C . LYS A 1 100 ? -5.549 -9.748 5.491 1.00 98.75 100 LYS A C 1
ATOM 817 O O . LYS A 1 100 ? -4.923 -10.588 6.134 1.00 98.75 100 LYS A O 1
ATOM 822 N N . CYS A 1 101 ? -5.782 -8.521 5.939 1.00 98.69 101 CYS A N 1
ATOM 823 C CA . CYS A 1 101 ? -5.455 -8.085 7.288 1.00 98.69 101 CYS A CA 1
ATOM 824 C C . CYS A 1 101 ? -6.733 -7.911 8.103 1.00 98.69 101 CYS A C 1
ATOM 826 O O . CYS A 1 101 ? -7.696 -7.317 7.618 1.00 98.69 101 CYS A O 1
ATOM 828 N N . VAL A 1 102 ? -6.725 -8.421 9.333 1.00 98.69 102 VAL A N 1
ATOM 829 C CA . VAL A 1 102 ? -7.802 -8.237 10.308 1.00 98.69 102 VAL A CA 1
ATOM 830 C C . VAL A 1 102 ? -7.229 -7.546 11.537 1.00 98.69 102 VAL A C 1
ATOM 832 O O . VAL A 1 102 ? -6.275 -8.033 12.145 1.00 98.69 102 VAL A O 1
ATOM 835 N N . ILE A 1 103 ? -7.821 -6.408 11.879 1.00 98.62 103 ILE A N 1
ATOM 836 C CA . ILE A 1 103 ? -7.504 -5.615 13.057 1.00 98.62 103 ILE A CA 1
ATOM 837 C C . ILE A 1 103 ? -8.629 -5.763 14.076 1.00 98.62 103 ILE A C 1
ATOM 839 O O . ILE A 1 103 ? -9.805 -5.597 13.738 1.00 98.62 103 ILE A O 1
ATOM 843 N N . THR A 1 104 ? -8.261 -6.028 15.326 1.00 98.44 104 THR A N 1
ATOM 844 C CA . THR A 1 104 ? -9.187 -6.172 16.450 1.00 98.44 104 THR A CA 1
ATOM 845 C C . THR A 1 104 ? -8.882 -5.194 17.581 1.00 98.44 104 THR A C 1
ATOM 847 O O . THR A 1 104 ? -7.784 -4.638 17.688 1.00 98.44 104 THR A O 1
ATOM 850 N N . SER A 1 105 ? -9.869 -4.978 18.449 1.00 96.62 105 SER A N 1
ATOM 851 C CA . SER A 1 105 ? -9.653 -4.400 19.773 1.00 96.62 105 SER A CA 1
ATOM 852 C C . SER A 1 105 ? -8.853 -5.369 20.654 1.00 96.62 105 SER A C 1
ATOM 854 O O . SER A 1 105 ? -8.728 -6.560 20.359 1.00 96.62 105 SER A O 1
ATOM 856 N N . LYS A 1 106 ? -8.386 -4.897 21.816 1.00 94.12 106 LYS A N 1
ATOM 857 C CA . LYS A 1 106 ? -7.784 -5.767 22.845 1.00 94.12 106 LYS A CA 1
ATOM 858 C C . LYS A 1 106 ? -8.731 -6.889 23.315 1.00 94.12 106 LYS A C 1
ATOM 860 O O . LYS A 1 106 ? -8.262 -7.922 23.774 1.00 94.12 106 LYS A O 1
ATOM 865 N N . THR A 1 107 ? -10.045 -6.686 23.205 1.00 95.69 107 THR A N 1
ATOM 866 C CA . THR A 1 107 ? -11.079 -7.658 23.594 1.00 95.69 107 THR A CA 1
ATOM 867 C C . THR A 1 107 ? -11.479 -8.611 22.463 1.00 95.69 107 THR A C 1
ATOM 869 O O . THR A 1 107 ? -12.327 -9.470 22.674 1.00 95.69 107 THR A O 1
ATOM 872 N N . GLY A 1 108 ? -10.877 -8.491 21.274 1.00 94.12 108 GLY A N 1
ATOM 873 C CA . GLY A 1 108 ? -11.132 -9.383 20.138 1.00 94.12 108 GLY A CA 1
ATOM 874 C C . GLY A 1 108 ? -12.260 -8.941 19.201 1.00 94.12 108 GLY A C 1
ATOM 875 O O . GLY A 1 108 ? -12.563 -9.647 18.242 1.00 94.12 108 GLY A O 1
ATOM 876 N N . VAL A 1 109 ? -12.861 -7.767 19.415 1.00 95.81 109 VAL A N 1
ATOM 877 C CA . VAL A 1 109 ? -13.862 -7.208 18.489 1.00 95.81 109 VAL A CA 1
ATOM 878 C C . VAL A 1 109 ? -13.167 -6.801 17.194 1.00 95.81 109 VAL A C 1
ATOM 880 O O . VAL A 1 109 ? -12.169 -6.086 17.239 1.00 95.81 109 VAL A O 1
ATOM 883 N N . LYS A 1 110 ? -13.679 -7.230 16.038 1.00 97.81 110 LYS A N 1
ATOM 884 C CA . LYS A 1 110 ? -13.127 -6.863 14.724 1.00 97.81 110 LYS A CA 1
ATOM 885 C C . LYS A 1 110 ? -13.463 -5.412 14.402 1.00 97.81 110 LYS A C 1
ATOM 887 O O . LYS A 1 110 ? -14.632 -5.053 14.340 1.00 97.81 110 LYS A O 1
ATOM 892 N N . LEU A 1 111 ? -12.430 -4.606 14.180 1.00 96.94 111 LEU A N 1
ATOM 893 C CA . LEU A 1 111 ? -12.540 -3.168 13.924 1.00 96.94 111 LEU A CA 1
ATOM 894 C C . LEU A 1 111 ? -12.224 -2.811 12.468 1.00 96.94 111 LEU A C 1
ATOM 896 O O . LEU A 1 111 ? -12.760 -1.845 11.942 1.00 96.94 111 LEU A O 1
ATOM 900 N N . GLY A 1 112 ? -11.374 -3.588 11.791 1.00 97.12 112 GLY A N 1
ATOM 901 C CA . GLY A 1 112 ? -11.031 -3.334 10.392 1.00 97.12 112 GLY A CA 1
ATOM 902 C C . GLY A 1 112 ? -10.595 -4.596 9.666 1.00 97.12 112 GLY A C 1
ATOM 903 O O . GLY A 1 112 ? -9.823 -5.391 10.199 1.00 97.12 112 GLY A O 1
ATOM 904 N N . ILE A 1 113 ? -11.082 -4.785 8.440 1.00 98.06 113 ILE A N 1
ATOM 905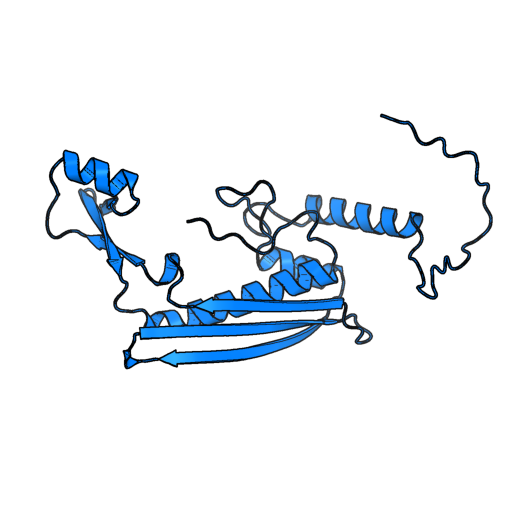 C CA . ILE A 1 113 ? -10.723 -5.920 7.582 1.00 98.06 113 ILE A CA 1
ATOM 906 C C . ILE A 1 113 ? -10.416 -5.389 6.195 1.00 98.06 113 ILE A C 1
ATOM 908 O O . ILE A 1 113 ? -11.307 -4.850 5.551 1.00 98.06 113 ILE A O 1
ATOM 912 N N . CYS A 1 114 ? -9.187 -5.564 5.718 1.00 97.88 114 CYS A N 1
ATOM 913 C CA . CYS A 1 114 ? -8.786 -5.068 4.405 1.00 97.88 114 CYS A CA 1
ATOM 914 C C . CYS A 1 114 ? -8.016 -6.110 3.610 1.00 97.88 114 CYS A C 1
ATOM 916 O O . CYS A 1 114 ? -7.133 -6.782 4.150 1.00 97.88 114 CYS A O 1
ATOM 918 N N . ASP A 1 115 ? -8.298 -6.154 2.311 1.00 98.12 115 ASP A N 1
ATOM 919 C CA . ASP A 1 115 ? -7.523 -6.921 1.352 1.00 98.12 115 ASP A CA 1
ATOM 920 C C . ASP A 1 115 ? -6.524 -6.001 0.640 1.00 98.12 115 ASP A C 1
ATOM 922 O O . ASP A 1 115 ? -6.851 -4.901 0.202 1.00 98.12 115 ASP A O 1
ATOM 926 N N . GLY A 1 116 ? -5.279 -6.453 0.531 1.00 97.00 116 GLY A N 1
ATOM 927 C CA . GLY A 1 116 ? -4.211 -5.787 -0.198 1.00 97.00 116 GLY A CA 1
ATOM 928 C C . GLY A 1 116 ? -3.695 -6.688 -1.302 1.00 97.00 116 GLY A C 1
ATOM 929 O O . GLY A 1 116 ? -3.158 -7.760 -1.026 1.00 97.00 116 GLY A O 1
ATOM 930 N N . ASN A 1 117 ? -3.831 -6.243 -2.548 1.00 97.19 117 ASN A N 1
ATOM 931 C CA . ASN A 1 117 ? -3.311 -6.946 -3.716 1.00 97.19 117 ASN A CA 1
ATOM 932 C C . ASN A 1 117 ? -2.006 -6.309 -4.203 1.00 97.19 117 ASN A C 1
ATOM 934 O O . ASN A 1 117 ? -1.843 -5.091 -4.108 1.00 97.19 117 ASN A O 1
ATOM 938 N N . ALA A 1 118 ? -1.090 -7.106 -4.743 1.00 97.06 118 ALA A N 1
ATOM 939 C CA . ALA A 1 118 ? -0.026 -6.622 -5.611 1.00 97.06 118 ALA A CA 1
ATOM 940 C C . ALA A 1 118 ? 0.342 -7.685 -6.644 1.00 97.06 118 ALA A C 1
ATOM 942 O O . ALA A 1 118 ? 0.427 -8.868 -6.314 1.00 97.06 118 ALA A O 1
ATOM 943 N N . ASN A 1 119 ? 0.627 -7.258 -7.873 1.00 97.12 119 ASN A N 1
ATOM 944 C CA . ASN A 1 119 ? 1.003 -8.176 -8.945 1.00 97.12 119 ASN A CA 1
ATOM 945 C C . ASN A 1 119 ? 2.092 -7.604 -9.854 1.00 97.12 119 ASN A C 1
ATOM 947 O O . ASN A 1 119 ? 2.293 -6.392 -9.942 1.00 97.12 119 ASN A O 1
ATOM 951 N N . SER A 1 120 ? 2.789 -8.482 -10.567 1.00 96.62 120 SER A N 1
ATOM 952 C CA . SER A 1 120 ? 3.936 -8.114 -11.392 1.00 96.62 120 SER A CA 1
ATOM 953 C C . SER A 1 120 ? 3.608 -7.255 -12.612 1.00 96.62 120 SER A C 1
ATOM 955 O O . SER A 1 120 ? 4.524 -6.686 -13.203 1.00 96.62 120 SER A O 1
ATOM 957 N N . LYS A 1 121 ? 2.329 -7.118 -12.989 1.00 95.00 121 LYS A N 1
ATOM 958 C CA . LYS A 1 121 ? 1.909 -6.243 -14.092 1.00 95.00 121 LYS A CA 1
ATOM 959 C C . LYS A 1 121 ? 1.751 -4.779 -13.679 1.00 95.00 121 LYS A C 1
ATOM 961 O O . LYS A 1 121 ? 1.568 -3.939 -14.560 1.00 95.00 121 LYS A O 1
ATOM 966 N N . GLU A 1 122 ? 1.872 -4.437 -12.394 1.00 94.25 122 GLU A N 1
ATOM 967 C CA . GLU A 1 122 ? 1.951 -3.035 -11.970 1.00 94.25 122 GLU A CA 1
ATOM 968 C C . GLU A 1 122 ? 3.162 -2.335 -12.609 1.00 94.25 122 GLU A C 1
ATOM 970 O O . GLU A 1 122 ? 4.261 -2.889 -12.657 1.00 94.25 122 GLU A O 1
ATOM 975 N N . ALA A 1 123 ? 2.982 -1.086 -13.051 1.00 91.38 123 ALA A N 1
ATOM 976 C CA . ALA A 1 123 ? 3.965 -0.329 -13.831 1.00 91.38 123 ALA A CA 1
ATOM 977 C C . ALA A 1 123 ? 5.391 -0.335 -13.244 1.00 91.38 123 ALA A C 1
ATOM 979 O O . ALA A 1 123 ? 6.359 -0.534 -13.979 1.00 91.38 123 ALA A O 1
ATOM 980 N N . LYS A 1 124 ? 5.502 -0.161 -11.923 1.00 89.81 124 LYS A N 1
ATOM 981 C CA . LYS A 1 124 ? 6.759 -0.147 -11.152 1.00 89.81 124 LYS A CA 1
ATOM 982 C C . LYS A 1 124 ? 7.502 -1.489 -11.097 1.00 89.81 124 LYS A C 1
ATOM 984 O O . LYS A 1 124 ? 8.685 -1.502 -10.781 1.00 89.81 124 LYS A O 1
ATOM 989 N N . PHE A 1 125 ? 6.816 -2.606 -11.346 1.00 94.06 125 PHE A N 1
ATOM 990 C CA . PHE A 1 125 ? 7.409 -3.949 -11.370 1.00 94.06 125 PHE A CA 1
ATOM 991 C C . PHE A 1 125 ? 7.598 -4.452 -12.799 1.00 94.06 125 PHE A C 1
ATOM 993 O O . PHE A 1 125 ? 8.616 -5.073 -13.112 1.00 94.06 125 PHE A O 1
ATOM 1000 N N . ARG A 1 126 ? 6.623 -4.147 -13.664 1.00 94.19 126 ARG A N 1
ATOM 1001 C CA . ARG A 1 126 ? 6.585 -4.574 -15.060 1.00 94.19 126 ARG A CA 1
ATOM 1002 C C . ARG A 1 126 ? 7.641 -3.895 -15.912 1.00 94.19 126 ARG A C 1
ATOM 1004 O O . ARG A 1 126 ? 8.125 -4.510 -16.854 1.00 94.19 126 ARG A O 1
ATOM 1011 N N . TYR A 1 127 ? 7.979 -2.642 -15.621 1.00 94.56 127 TYR A N 1
ATOM 1012 C CA . TYR A 1 127 ? 8.843 -1.856 -16.490 1.00 94.56 127 TYR A CA 1
ATOM 1013 C C . TYR A 1 127 ? 10.094 -1.355 -15.785 1.00 94.56 127 TYR A C 1
ATOM 1015 O O . TYR A 1 127 ? 10.059 -0.910 -14.641 1.00 94.56 127 TYR A O 1
ATOM 1023 N N . VAL A 1 128 ? 11.194 -1.352 -16.529 1.00 94.38 128 VAL A N 1
ATOM 1024 C CA . VAL A 1 128 ? 12.483 -0.799 -16.118 1.00 94.38 128 VAL A CA 1
ATOM 1025 C C . VAL A 1 128 ? 13.016 0.116 -17.209 1.00 94.38 128 VAL A C 1
ATOM 1027 O O . VAL A 1 128 ? 12.768 -0.091 -18.394 1.00 94.38 128 VAL A O 1
ATOM 1030 N N . PHE A 1 129 ? 13.773 1.134 -16.815 1.00 94.62 129 PHE A N 1
ATOM 1031 C CA . PHE A 1 129 ? 14.506 1.962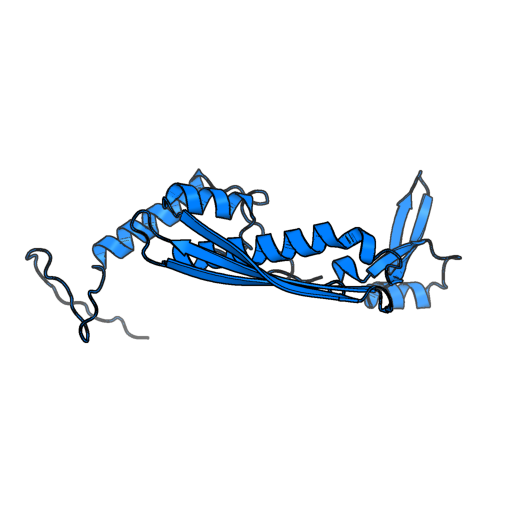 -17.766 1.00 94.62 129 PHE A CA 1
ATOM 1032 C C . PHE A 1 129 ? 15.886 1.352 -17.992 1.00 94.62 129 PHE A C 1
ATOM 1034 O O . PHE A 1 129 ? 16.675 1.269 -17.048 1.00 94.62 129 PHE A O 1
ATOM 1041 N N . LYS A 1 130 ? 16.183 0.948 -19.229 1.00 94.31 130 LYS A N 1
ATOM 1042 C CA . LYS A 1 130 ? 17.498 0.431 -19.640 1.00 94.31 130 LYS A CA 1
ATOM 1043 C C . LYS A 1 130 ? 18.156 1.385 -20.641 1.00 94.31 130 LYS A C 1
ATOM 1045 O O . LYS A 1 130 ? 17.424 2.056 -21.372 1.00 94.31 130 LYS A O 1
ATOM 1050 N N . PRO A 1 131 ? 19.499 1.455 -20.692 1.00 94.31 131 PRO A N 1
ATOM 1051 C CA . PRO A 1 131 ? 20.188 2.212 -21.729 1.00 94.31 131 PRO A CA 1
ATOM 1052 C C . PRO A 1 131 ? 19.724 1.754 -23.113 1.00 94.31 131 PRO A C 1
ATOM 1054 O O . PRO A 1 131 ? 19.581 0.551 -23.363 1.00 94.31 131 PRO A O 1
ATOM 1057 N N . ALA A 1 132 ? 19.443 2.707 -23.993 1.00 92.25 132 ALA A N 1
ATOM 1058 C CA . ALA A 1 132 ? 19.178 2.400 -25.390 1.00 92.25 132 ALA A CA 1
ATOM 1059 C C . ALA A 1 132 ? 20.487 2.055 -26.113 1.00 92.25 132 ALA A C 1
ATOM 1061 O O . ALA A 1 132 ? 21.553 2.549 -25.749 1.00 92.25 132 ALA A O 1
ATOM 1062 N N . SER A 1 133 ? 20.404 1.238 -27.165 1.00 89.38 133 SER A N 1
ATOM 1063 C CA . SER A 1 133 ? 21.562 0.877 -27.998 1.00 89.38 133 SER A CA 1
ATOM 1064 C C . SER A 1 133 ? 22.145 2.074 -28.763 1.00 89.38 133 SER A C 1
ATOM 1066 O O . SER A 1 133 ? 23.281 2.021 -29.218 1.00 89.38 133 SER A O 1
ATOM 1068 N N . GLY A 1 134 ? 21.376 3.154 -28.897 1.00 89.00 134 GLY A N 1
ATOM 1069 C CA . GLY A 1 134 ? 21.789 4.412 -29.502 1.00 89.00 134 GLY A CA 1
ATOM 1070 C C . GLY A 1 134 ? 20.843 5.538 -29.097 1.00 89.00 134 GLY A C 1
ATOM 1071 O O . GLY A 1 134 ? 19.764 5.291 -28.556 1.00 89.00 134 GLY A O 1
ATOM 1072 N N . ILE A 1 135 ? 21.256 6.779 -29.344 1.00 91.88 135 ILE A N 1
ATOM 1073 C CA . ILE A 1 135 ? 20.424 7.957 -29.091 1.00 91.88 135 ILE A CA 1
ATOM 1074 C C . ILE A 1 135 ? 19.446 8.102 -30.270 1.00 91.88 135 ILE A C 1
ATOM 1076 O O . ILE A 1 135 ? 19.910 8.230 -31.405 1.00 91.88 135 ILE A O 1
ATOM 1080 N N . PRO A 1 136 ? 18.118 8.073 -30.045 1.00 91.56 136 PRO A N 1
ATOM 1081 C CA . PRO A 1 136 ? 17.143 8.288 -31.106 1.00 91.56 136 PRO A CA 1
ATOM 1082 C C . PRO A 1 136 ? 17.218 9.707 -31.671 1.00 91.56 136 PRO A C 1
ATOM 1084 O O . PRO A 1 136 ? 17.768 10.621 -31.055 1.00 91.56 136 PRO A O 1
ATOM 1087 N N . ASP A 1 137 ? 16.595 9.919 -32.824 1.00 94.75 137 ASP A N 1
ATOM 1088 C CA . ASP A 1 137 ? 16.444 11.251 -33.394 1.00 94.75 137 ASP A CA 1
ATOM 1089 C C . ASP A 1 137 ? 15.646 12.185 -32.463 1.00 94.75 137 ASP A C 1
ATOM 1091 O O . ASP A 1 137 ? 14.827 11.767 -31.636 1.00 94.75 137 ASP A O 1
ATOM 1095 N N . ARG A 1 138 ? 15.867 13.496 -32.610 1.00 93.56 138 ARG A N 1
ATOM 1096 C CA . ARG A 1 138 ? 15.278 14.520 -31.732 1.00 93.56 138 ARG A CA 1
ATOM 1097 C C . ARG A 1 138 ? 13.746 14.471 -31.694 1.00 93.56 138 ARG A C 1
ATOM 1099 O O . ARG A 1 138 ? 13.167 14.726 -30.637 1.00 93.56 138 ARG A O 1
ATOM 1106 N N . LYS A 1 139 ? 13.091 14.143 -32.815 1.00 95.56 139 LYS A N 1
ATOM 1107 C CA . LYS A 1 139 ? 11.625 14.045 -32.891 1.00 95.56 139 LYS A CA 1
ATOM 1108 C C . LYS A 1 139 ? 11.136 12.853 -32.071 1.00 95.56 139 LYS A C 1
ATOM 1110 O O . LYS A 1 139 ? 10.253 13.021 -31.229 1.00 95.56 139 LYS A O 1
ATOM 1115 N N . LYS A 1 140 ? 11.764 11.685 -32.231 1.00 93.69 140 LYS A N 1
ATOM 1116 C CA . LYS A 1 140 ? 11.456 10.486 -31.440 1.00 93.69 140 LYS A CA 1
ATOM 1117 C C . LYS A 1 140 ? 11.747 10.658 -29.951 1.00 93.69 140 LYS A C 1
ATOM 1119 O O . LYS A 1 140 ? 10.945 10.214 -29.138 1.00 93.69 140 LYS A O 1
ATOM 1124 N N . ILE A 1 141 ? 12.812 11.369 -29.572 1.00 94.75 141 ILE A N 1
ATOM 1125 C CA . ILE A 1 141 ? 13.062 11.740 -28.165 1.00 94.75 141 ILE A CA 1
ATOM 1126 C C . ILE A 1 141 ? 11.881 12.531 -27.588 1.00 94.75 141 ILE A C 1
ATOM 1128 O O . ILE A 1 141 ? 11.468 12.269 -26.458 1.00 94.75 141 ILE A O 1
ATOM 1132 N N . GLY A 1 142 ? 11.343 13.495 -28.344 1.00 94.50 142 GLY A N 1
ATOM 1133 C CA . GLY A 1 142 ? 10.180 14.284 -27.929 1.00 94.50 142 GLY A CA 1
ATOM 1134 C C . GLY A 1 142 ? 8.955 13.411 -27.651 1.00 94.50 142 GLY A C 1
ATOM 1135 O O . GLY A 1 142 ? 8.361 13.524 -26.581 1.00 94.50 142 GLY A O 1
ATOM 1136 N N . ILE A 1 143 ? 8.647 12.493 -28.570 1.00 95.25 143 ILE A N 1
ATOM 1137 C CA . ILE A 1 143 ? 7.530 11.541 -28.449 1.00 95.25 143 ILE A CA 1
ATOM 1138 C C . ILE A 1 143 ? 7.732 10.620 -27.238 1.00 95.25 143 ILE A C 1
ATOM 1140 O O . ILE A 1 143 ? 6.883 10.564 -26.354 1.00 95.25 143 ILE A O 1
ATOM 1144 N N . LEU A 1 144 ? 8.900 9.980 -27.126 1.00 95.19 144 LEU A N 1
ATOM 1145 C CA . LEU A 1 144 ? 9.199 9.048 -26.034 1.00 95.19 144 LEU A CA 1
ATOM 1146 C C . LEU A 1 144 ? 9.153 9.720 -24.655 1.00 95.19 144 LEU A C 1
ATOM 1148 O O . LEU A 1 144 ? 8.742 9.089 -23.683 1.00 95.19 144 LEU A O 1
ATOM 1152 N N . LYS A 1 145 ? 9.563 10.989 -24.540 1.00 93.94 145 LYS A N 1
ATOM 1153 C CA . LYS A 1 145 ? 9.411 11.745 -23.287 1.00 93.94 145 LYS A CA 1
ATOM 1154 C C . LYS A 1 145 ? 7.946 12.033 -22.972 1.00 93.94 145 LYS A C 1
ATOM 1156 O O . LYS A 1 145 ? 7.549 11.852 -21.825 1.00 93.94 145 LYS A O 1
ATOM 1161 N N . ALA A 1 146 ? 7.169 12.473 -23.964 1.00 93.31 146 ALA A N 1
ATOM 1162 C CA . ALA A 1 146 ? 5.750 12.783 -23.789 1.00 93.31 146 ALA A CA 1
ATOM 1163 C C . ALA A 1 146 ? 4.942 11.547 -23.360 1.00 93.31 146 ALA A C 1
ATOM 1165 O O . ALA A 1 146 ? 4.067 11.647 -22.507 1.00 93.31 146 ALA A O 1
ATOM 1166 N N . GLU A 1 147 ? 5.295 10.372 -23.881 1.00 93.31 147 GLU A N 1
ATOM 1167 C CA . GLU A 1 147 ? 4.665 9.090 -23.540 1.00 93.31 147 GLU A CA 1
ATOM 1168 C C . GLU A 1 147 ? 5.231 8.443 -22.257 1.00 93.31 147 GLU A C 1
ATOM 1170 O O . GLU A 1 147 ? 4.804 7.361 -21.855 1.00 93.31 147 GLU A O 1
ATOM 1175 N N . GLY A 1 148 ? 6.225 9.059 -21.604 1.00 91.25 148 GLY A N 1
ATOM 1176 C CA . GLY A 1 148 ? 6.880 8.489 -20.420 1.00 91.25 148 GLY A CA 1
ATOM 1177 C C . GLY A 1 148 ? 7.684 7.210 -20.703 1.00 91.25 148 GLY A C 1
ATOM 1178 O O . GLY A 1 148 ? 7.965 6.427 -19.791 1.00 91.25 148 GLY A O 1
ATOM 1179 N N . LEU A 1 149 ? 8.056 6.983 -21.963 1.00 94.25 149 LEU A N 1
ATOM 1180 C CA . LEU A 1 149 ? 8.829 5.833 -22.431 1.00 94.25 149 LEU A CA 1
ATOM 1181 C C . LEU A 1 149 ? 10.333 6.110 -22.508 1.00 94.25 149 LEU A C 1
ATOM 1183 O O . LEU A 1 149 ? 11.114 5.172 -22.632 1.00 94.25 149 LEU A O 1
ATOM 1187 N N . GLY A 1 150 ? 10.761 7.368 -22.407 1.00 94.94 150 GLY A N 1
ATOM 1188 C CA . GLY A 1 150 ? 12.165 7.753 -22.512 1.00 94.94 150 GLY A CA 1
ATOM 1189 C C . GLY A 1 150 ? 12.577 8.808 -21.496 1.00 94.94 150 GLY A C 1
ATOM 1190 O O . GLY A 1 150 ? 11.818 9.730 -21.194 1.00 94.94 150 GLY A O 1
ATOM 1191 N N . LYS A 1 151 ? 13.801 8.701 -20.972 1.00 95.50 151 LYS A N 1
ATOM 1192 C CA . LYS A 1 151 ? 14.393 9.734 -20.111 1.00 95.50 151 LYS A CA 1
ATOM 1193 C C . LYS A 1 151 ? 15.911 9.767 -20.208 1.00 95.50 151 LYS A C 1
ATOM 1195 O O . LYS A 1 151 ? 16.561 8.751 -20.424 1.00 95.50 151 LYS A O 1
ATOM 1200 N N . TRP A 1 152 ? 16.477 10.942 -19.963 1.00 95.56 152 TRP A N 1
ATOM 1201 C CA . TRP A 1 152 ? 17.913 11.089 -19.760 1.00 95.56 152 TRP A CA 1
ATOM 1202 C C . TRP A 1 152 ? 18.272 10.741 -18.315 1.00 95.56 152 TRP A C 1
ATOM 1204 O O . TRP A 1 152 ? 17.580 11.162 -17.386 1.00 95.56 152 TRP A O 1
ATOM 1214 N N . LYS A 1 153 ? 19.350 9.981 -18.117 1.00 94.88 153 LYS A N 1
ATOM 1215 C CA . LYS A 1 153 ? 19.914 9.682 -16.794 1.00 94.88 153 LYS A CA 1
ATOM 1216 C C . LYS A 1 153 ? 21.408 9.998 -16.803 1.00 94.88 153 LYS A C 1
ATOM 1218 O O . LYS A 1 153 ? 22.110 9.590 -17.724 1.00 94.88 153 LYS A O 1
ATOM 1223 N N . LYS A 1 154 ? 21.887 10.715 -15.784 1.00 93.62 154 LYS A N 1
ATOM 1224 C CA . LYS A 1 154 ? 23.322 10.946 -15.585 1.00 93.62 154 LYS A CA 1
ATOM 1225 C C . LYS A 1 154 ? 23.964 9.666 -15.030 1.00 93.62 154 LYS A C 1
ATOM 1227 O O . LYS A 1 154 ? 23.458 9.109 -14.055 1.00 93.62 154 LYS A O 1
ATOM 1232 N N . SER A 1 155 ? 25.036 9.196 -15.661 1.00 89.38 155 SER A N 1
ATOM 1233 C CA . SER A 1 155 ? 25.839 8.041 -15.243 1.00 89.38 155 SER A CA 1
ATOM 1234 C C . SER A 1 155 ? 27.307 8.368 -15.488 1.00 89.38 155 SER A C 1
ATOM 1236 O O . SER A 1 155 ? 27.646 8.670 -16.628 1.00 89.38 155 SER A O 1
ATOM 1238 N N . GLU A 1 156 ? 28.142 8.346 -14.443 1.00 82.50 156 GLU A N 1
ATOM 1239 C CA . GLU A 1 156 ? 29.603 8.568 -14.543 1.00 82.50 156 GLU A CA 1
ATOM 1240 C C . GLU A 1 156 ? 29.963 9.761 -15.458 1.00 82.50 156 GLU A C 1
ATOM 1242 O O . GLU A 1 156 ? 30.689 9.642 -16.441 1.00 82.50 156 GLU A O 1
ATOM 1247 N N . ASP A 1 157 ? 29.338 10.911 -15.182 1.00 89.50 157 ASP A N 1
ATOM 1248 C CA . ASP A 1 157 ? 29.487 12.182 -15.912 1.00 89.50 157 ASP A CA 1
ATOM 1249 C C . ASP A 1 157 ? 29.044 12.238 -17.378 1.00 89.50 157 ASP A C 1
ATOM 1251 O O . ASP A 1 157 ? 29.172 13.279 -18.025 1.00 89.50 157 ASP A O 1
ATOM 1255 N N . LYS A 1 158 ? 28.377 11.198 -17.879 1.00 91.88 158 LYS A N 1
ATOM 1256 C CA . LYS A 1 158 ? 27.718 11.212 -19.190 1.00 91.88 158 LYS A CA 1
ATOM 1257 C C . LYS A 1 158 ? 26.200 11.143 -19.059 1.00 91.88 158 LYS A C 1
ATOM 1259 O O . LYS A 1 158 ? 25.644 10.522 -18.150 1.00 91.88 158 LYS A O 1
ATOM 1264 N N . TRP A 1 159 ? 25.509 11.794 -19.990 1.00 93.25 159 TRP A N 1
ATOM 1265 C CA . TRP A 1 159 ? 24.066 11.653 -20.145 1.00 93.25 159 TRP A CA 1
ATOM 1266 C C . TRP A 1 159 ? 23.770 10.453 -21.034 1.00 93.25 159 TRP A C 1
ATOM 1268 O O . TRP A 1 159 ? 24.154 10.424 -22.201 1.00 93.25 159 TRP A O 1
ATOM 1278 N N . VAL A 1 160 ? 23.073 9.468 -20.474 1.00 94.38 160 VAL A N 1
ATOM 1279 C CA . VAL A 1 160 ? 22.663 8.256 -21.183 1.00 94.38 160 VAL A CA 1
ATOM 1280 C C . VAL A 1 160 ? 21.166 8.326 -21.449 1.00 94.38 160 VAL A C 1
ATOM 1282 O O . VAL A 1 160 ? 20.374 8.648 -20.555 1.00 94.38 160 VAL A O 1
ATOM 1285 N N . TRP A 1 161 ? 20.779 8.041 -22.691 1.00 95.81 161 TRP A N 1
ATOM 1286 C CA . TRP A 1 161 ? 19.377 7.907 -23.061 1.00 95.81 161 TRP A CA 1
ATOM 1287 C C . TRP A 1 161 ? 18.852 6.549 -22.592 1.00 95.81 161 TRP A C 1
ATOM 1289 O O . TRP A 1 161 ? 19.402 5.499 -22.929 1.00 95.81 161 TRP A O 1
ATOM 1299 N N . MET A 1 162 ? 17.792 6.581 -21.790 1.00 96.25 162 MET A N 1
ATOM 1300 C CA . MET A 1 162 ? 17.164 5.401 -21.214 1.00 96.25 162 MET A CA 1
ATOM 1301 C C . MET A 1 162 ? 15.773 5.224 -21.801 1.00 96.25 162 MET A C 1
ATOM 1303 O O . MET A 1 162 ? 14.992 6.175 -21.835 1.00 96.25 162 MET A O 1
ATOM 1307 N N . GLU A 1 163 ? 15.429 3.991 -22.149 1.00 95.88 163 GLU A N 1
ATOM 1308 C CA . GLU A 1 163 ? 14.104 3.624 -22.643 1.00 95.88 163 GLU A CA 1
ATOM 1309 C C . GLU A 1 163 ? 13.422 2.649 -21.691 1.00 95.88 163 GLU A C 1
ATOM 1311 O O . GLU A 1 163 ? 14.056 1.766 -21.099 1.00 95.88 163 GLU A O 1
ATOM 1316 N N . ARG A 1 164 ? 12.113 2.828 -21.532 1.00 95.19 164 ARG A N 1
ATOM 1317 C CA . ARG A 1 164 ? 11.244 1.961 -20.750 1.00 95.19 164 ARG A CA 1
ATOM 1318 C C . ARG A 1 164 ? 11.055 0.654 -21.509 1.00 95.19 164 ARG A C 1
ATOM 1320 O O . ARG A 1 164 ? 10.536 0.640 -22.619 1.00 95.19 164 ARG A O 1
ATOM 1327 N N . LYS A 1 165 ? 11.463 -0.448 -20.895 1.00 94.38 165 LYS A N 1
ATOM 1328 C CA . LYS A 1 165 ? 11.316 -1.808 -21.422 1.00 94.38 165 LYS A CA 1
ATOM 1329 C C . LYS A 1 165 ? 10.633 -2.681 -20.386 1.00 94.38 165 LYS A C 1
ATOM 1331 O O . LYS A 1 165 ? 10.633 -2.347 -19.198 1.00 94.38 165 LYS A O 1
ATOM 1336 N N . GLU A 1 166 ? 10.052 -3.789 -20.830 1.00 93.38 166 GLU A N 1
ATOM 1337 C CA . GLU A 1 166 ? 9.584 -4.805 -19.893 1.00 93.38 166 GLU A CA 1
ATOM 1338 C C . GLU A 1 166 ? 10.762 -5.355 -19.081 1.00 93.38 166 GLU A C 1
ATOM 1340 O O . GLU A 1 166 ? 11.896 -5.468 -19.562 1.00 93.38 166 GLU A O 1
ATOM 1345 N N . ASN A 1 167 ? 10.499 -5.623 -17.809 1.00 92.69 167 ASN A N 1
ATOM 1346 C CA . ASN A 1 167 ? 11.470 -6.168 -16.886 1.00 92.69 167 ASN A CA 1
ATOM 1347 C C . ASN A 1 167 ? 11.633 -7.670 -17.162 1.00 92.69 167 ASN A C 1
ATOM 1349 O O . ASN A 1 167 ? 10.658 -8.394 -17.004 1.00 92.69 167 ASN A O 1
ATOM 1353 N N . PRO A 1 168 ? 12.822 -8.165 -17.544 1.00 89.88 168 PRO A N 1
ATOM 1354 C CA . PRO A 1 168 ? 13.019 -9.604 -17.724 1.00 89.88 168 PRO A CA 1
ATOM 1355 C C . PRO A 1 168 ? 13.098 -10.358 -16.387 1.00 89.88 168 PRO A C 1
ATOM 1357 O O . PRO A 1 168 ? 12.778 -11.537 -16.325 1.00 89.88 168 PRO A O 1
ATOM 1360 N N . GLU A 1 169 ? 13.459 -9.676 -15.298 1.00 90.62 169 GLU A N 1
ATOM 1361 C CA . GLU A 1 169 ? 13.738 -10.287 -13.994 1.00 90.62 169 GLU A CA 1
ATOM 1362 C C . GLU A 1 169 ? 12.525 -10.226 -13.053 1.00 90.62 169 GLU A C 1
ATOM 1364 O O . GLU A 1 169 ? 12.670 -10.034 -11.845 1.00 90.62 169 GLU A O 1
ATOM 1369 N N . VAL A 1 170 ? 11.301 -10.351 -13.577 1.00 91.50 170 VAL A N 1
ATOM 1370 C CA . VAL A 1 170 ? 10.071 -10.211 -12.771 1.00 91.50 170 VAL A CA 1
ATOM 1371 C C . VAL A 1 170 ? 10.049 -11.168 -11.582 1.00 91.50 170 VAL A C 1
ATOM 1373 O O . VAL A 1 170 ? 9.637 -10.784 -10.486 1.00 91.50 170 VAL A O 1
ATOM 1376 N N . LEU A 1 171 ? 10.522 -12.401 -11.774 1.00 93.00 171 LEU A N 1
ATOM 1377 C CA . LEU A 1 171 ? 10.506 -13.425 -10.731 1.00 93.00 171 LEU A CA 1
ATOM 1378 C C . LEU A 1 171 ? 11.386 -13.055 -9.528 1.00 93.00 171 LEU A C 1
ATOM 1380 O O . LEU A 1 171 ? 11.027 -13.370 -8.393 1.00 93.00 171 LEU A O 1
ATOM 1384 N N . SER A 1 172 ? 12.466 -12.297 -9.744 1.00 93.88 172 SER A N 1
ATOM 1385 C CA . SER A 1 172 ? 13.309 -11.775 -8.657 1.00 93.88 172 SER A CA 1
ATOM 1386 C C . SER A 1 172 ? 12.553 -10.806 -7.735 1.00 93.88 172 SER A C 1
ATOM 1388 O O . SER A 1 172 ? 12.894 -10.652 -6.562 1.00 93.88 172 SER A O 1
ATOM 1390 N N . LEU A 1 173 ? 11.469 -10.193 -8.227 1.00 95.00 173 LEU A N 1
ATOM 1391 C CA . LEU A 1 173 ? 10.653 -9.243 -7.473 1.00 95.00 173 LEU A CA 1
ATOM 1392 C C . LEU A 1 173 ? 9.597 -9.917 -6.585 1.00 95.00 173 LEU A C 1
ATOM 1394 O O . LEU A 1 173 ? 8.861 -9.203 -5.900 1.00 95.00 173 LEU A O 1
ATOM 1398 N N . LYS A 1 174 ? 9.524 -11.260 -6.539 1.00 95.75 174 LYS A N 1
ATOM 1399 C CA . LYS A 1 174 ? 8.519 -12.022 -5.766 1.00 95.75 174 LYS A CA 1
ATOM 1400 C C . LYS A 1 174 ? 8.351 -11.499 -4.338 1.00 95.75 174 LYS A C 1
ATOM 1402 O O . LYS A 1 174 ? 7.231 -11.189 -3.934 1.00 95.75 174 LYS A O 1
ATOM 1407 N N . ASN A 1 175 ? 9.449 -11.331 -3.599 1.00 96.69 175 ASN A N 1
ATOM 1408 C CA . ASN A 1 175 ? 9.406 -10.829 -2.221 1.00 96.69 175 ASN A CA 1
ATOM 1409 C C . ASN A 1 175 ? 8.915 -9.372 -2.147 1.00 96.69 175 ASN A C 1
ATOM 1411 O O . ASN A 1 175 ? 8.101 -9.033 -1.293 1.00 96.69 175 ASN A O 1
ATOM 1415 N N . ILE A 1 176 ? 9.356 -8.502 -3.058 1.00 96.31 176 ILE A N 1
ATOM 1416 C CA . ILE A 1 176 ? 8.934 -7.094 -3.069 1.00 96.31 176 ILE A CA 1
ATOM 1417 C C . ILE A 1 176 ? 7.424 -6.994 -3.312 1.00 96.31 176 ILE A C 1
ATOM 1419 O O . ILE A 1 176 ? 6.734 -6.282 -2.581 1.00 96.31 176 ILE A O 1
ATOM 1423 N N . ILE A 1 177 ? 6.899 -7.731 -4.293 1.00 96.88 177 ILE A N 1
ATOM 1424 C CA . ILE A 1 177 ? 5.465 -7.754 -4.615 1.00 96.88 177 ILE A CA 1
ATOM 1425 C C . ILE A 1 177 ? 4.669 -8.262 -3.404 1.00 96.88 177 ILE A C 1
ATOM 1427 O O . ILE A 1 177 ? 3.725 -7.600 -2.968 1.00 96.88 177 ILE A O 1
ATOM 1431 N N . GLN A 1 178 ? 5.110 -9.359 -2.782 1.00 97.94 178 GLN A N 1
ATOM 1432 C CA . GLN A 1 178 ? 4.496 -9.902 -1.566 1.00 97.94 178 GLN A CA 1
ATOM 1433 C C . GLN A 1 178 ? 4.453 -8.870 -0.426 1.00 97.94 178 GLN A C 1
ATOM 1435 O O . GLN A 1 178 ? 3.415 -8.674 0.209 1.00 97.94 178 GLN A O 1
ATOM 1440 N N . LYS A 1 179 ? 5.560 -8.155 -0.177 1.00 97.38 179 LYS A N 1
ATOM 1441 C CA . LYS A 1 179 ? 5.630 -7.113 0.861 1.00 97.38 179 LYS A CA 1
ATOM 1442 C C . LYS A 1 179 ? 4.752 -5.905 0.549 1.00 97.38 179 LYS A C 1
ATOM 1444 O O . LYS A 1 179 ? 4.221 -5.293 1.476 1.00 97.38 179 LYS A O 1
ATOM 1449 N N . VAL A 1 180 ? 4.554 -5.566 -0.724 1.00 96.62 180 VAL A N 1
ATOM 1450 C CA . VAL A 1 180 ? 3.616 -4.506 -1.118 1.00 96.62 180 VAL A CA 1
ATOM 1451 C C . VAL A 1 180 ? 2.168 -4.922 -0.860 1.00 96.62 180 VAL A C 1
ATOM 1453 O O . VAL A 1 180 ? 1.429 -4.112 -0.300 1.00 96.62 180 VAL A O 1
ATOM 1456 N N . ALA A 1 181 ? 1.782 -6.162 -1.174 1.00 97.50 181 ALA A N 1
ATOM 1457 C CA . ALA A 1 181 ? 0.451 -6.689 -0.860 1.00 97.50 181 ALA A CA 1
ATOM 1458 C C . ALA A 1 181 ? 0.180 -6.679 0.658 1.00 97.50 181 ALA A C 1
ATOM 1460 O O . ALA A 1 181 ? -0.814 -6.106 1.106 1.00 97.50 181 ALA A O 1
ATOM 1461 N N . GLN A 1 182 ? 1.121 -7.196 1.461 1.00 98.25 182 GLN A N 1
ATOM 1462 C CA . GLN A 1 182 ? 1.055 -7.164 2.932 1.00 98.25 182 GLN A CA 1
ATOM 1463 C C . GLN A 1 182 ? 0.888 -5.740 3.471 1.00 98.25 182 GLN A C 1
ATOM 1465 O O . GLN A 1 182 ? 0.035 -5.483 4.319 1.00 98.25 182 GLN A O 1
ATOM 1470 N N . LYS A 1 183 ? 1.691 -4.795 2.964 1.00 97.19 183 LYS A N 1
ATOM 1471 C CA . LYS A 1 183 ? 1.619 -3.386 3.366 1.00 97.19 183 LYS A CA 1
ATOM 1472 C C . LYS A 1 183 ? 0.250 -2.786 3.050 1.00 97.19 183 LYS A C 1
ATOM 1474 O O . LYS A 1 183 ? -0.308 -2.113 3.908 1.00 97.19 183 LYS A O 1
ATOM 1479 N N . ARG A 1 184 ? -0.273 -3.013 1.840 1.00 97.12 184 ARG A N 1
ATOM 1480 C CA . ARG A 1 184 ? -1.586 -2.502 1.418 1.00 97.12 184 ARG A CA 1
ATOM 1481 C C . ARG A 1 184 ? -2.690 -3.021 2.332 1.00 97.12 184 ARG A C 1
ATOM 1483 O O . ARG A 1 184 ? -3.460 -2.207 2.827 1.00 97.12 184 ARG A O 1
ATOM 1490 N N . ALA A 1 185 ? -2.703 -4.324 2.616 1.00 98.19 185 ALA A N 1
ATOM 1491 C CA . ALA A 1 185 ? -3.686 -4.938 3.506 1.00 98.19 185 ALA A CA 1
ATOM 1492 C C . ALA A 1 185 ? -3.614 -4.337 4.919 1.00 98.19 185 ALA A C 1
ATOM 1494 O O . ALA A 1 185 ? -4.621 -3.914 5.477 1.00 98.19 185 ALA A O 1
ATOM 1495 N N . PHE A 1 186 ? -2.406 -4.237 5.480 1.00 98.44 186 PHE A N 1
ATOM 1496 C CA . PHE A 1 186 ? -2.201 -3.695 6.822 1.00 98.44 186 PHE A CA 1
ATOM 1497 C C . PHE A 1 186 ? -2.626 -2.226 6.943 1.00 98.44 186 PHE A C 1
ATOM 1499 O O . PHE A 1 186 ? -3.392 -1.881 7.840 1.00 98.44 186 PHE A O 1
ATOM 1506 N N . VAL A 1 187 ? -2.162 -1.361 6.034 1.00 97.94 187 VAL A N 1
ATOM 1507 C CA . VAL A 1 187 ? -2.481 0.076 6.066 1.00 97.94 187 VAL A CA 1
ATOM 1508 C C . VAL A 1 187 ? -3.987 0.297 5.936 1.00 97.94 187 VAL A C 1
ATOM 1510 O O . VAL A 1 187 ? -4.554 1.045 6.728 1.00 97.94 187 VAL A O 1
ATOM 1513 N N . GLY A 1 188 ? -4.649 -0.383 4.997 1.00 97.31 188 GLY A N 1
ATOM 1514 C CA . GLY A 1 188 ? -6.096 -0.256 4.825 1.00 97.31 188 GLY A CA 1
ATOM 1515 C C . GLY A 1 188 ? -6.889 -0.726 6.040 1.00 97.31 188 GLY A C 1
ATOM 1516 O O . GLY A 1 188 ? -7.828 -0.054 6.462 1.00 97.31 188 GLY A O 1
ATOM 1517 N N . ALA A 1 189 ? -6.484 -1.839 6.660 1.00 97.94 189 ALA A N 1
ATOM 1518 C CA . ALA A 1 189 ? -7.169 -2.351 7.843 1.00 97.94 189 ALA A CA 1
ATOM 1519 C C . ALA A 1 189 ? -7.004 -1.413 9.049 1.00 97.94 189 ALA A C 1
ATOM 1521 O O . ALA A 1 189 ? -7.960 -1.218 9.796 1.00 97.94 189 ALA A O 1
ATOM 1522 N N . VAL A 1 190 ? -5.835 -0.779 9.208 1.00 97.75 190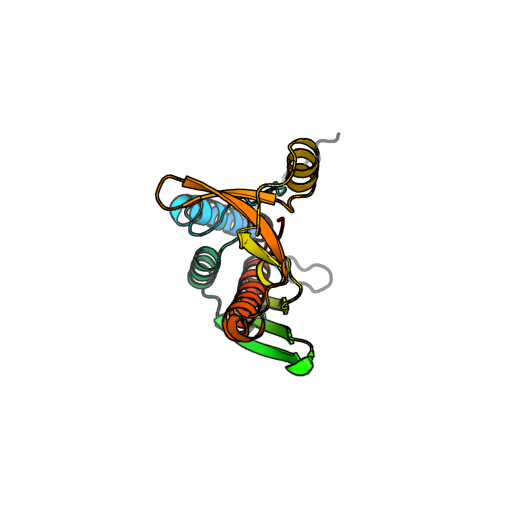 VAL A N 1
ATOM 1523 C CA . VAL A 1 190 ? -5.617 0.249 10.239 1.00 97.75 190 VAL A CA 1
ATOM 1524 C C . VAL A 1 190 ? -6.463 1.491 9.972 1.00 97.75 190 VAL A C 1
ATOM 1526 O O . VAL A 1 190 ? -7.079 1.991 10.909 1.00 97.75 190 VAL A O 1
ATOM 1529 N N . LEU A 1 191 ? -6.530 1.984 8.730 1.00 96.12 191 LEU A N 1
ATOM 1530 C CA . LEU A 1 191 ? -7.363 3.143 8.378 1.00 96.12 191 LEU A CA 1
ATOM 1531 C C . LEU A 1 191 ? -8.837 2.899 8.717 1.00 96.12 191 LEU A C 1
ATOM 1533 O O . LEU A 1 191 ? -9.462 3.765 9.322 1.00 96.12 191 LEU A O 1
ATOM 1537 N N . MET A 1 192 ? -9.361 1.712 8.392 1.00 96.00 192 MET A N 1
ATOM 1538 C CA . MET A 1 192 ? -10.727 1.323 8.755 1.00 96.00 192 MET A CA 1
ATOM 1539 C C . MET A 1 192 ? -10.920 1.209 10.266 1.00 96.00 192 MET A C 1
ATOM 1541 O O . MET A 1 192 ? -11.836 1.818 10.802 1.00 96.00 192 MET A O 1
ATOM 1545 N N . ALA A 1 193 ? -10.033 0.492 10.961 1.00 95.94 193 ALA A N 1
ATOM 1546 C CA . ALA A 1 193 ? -10.161 0.264 12.400 1.00 95.94 193 ALA A CA 1
ATOM 1547 C C . ALA A 1 193 ? -10.042 1.542 13.238 1.00 95.94 193 ALA A C 1
ATOM 1549 O O . ALA A 1 193 ? -10.605 1.626 14.324 1.00 95.94 193 ALA A O 1
ATOM 1550 N N . SER A 1 194 ? -9.273 2.515 12.751 1.00 93.19 194 SER A N 1
ATOM 1551 C CA . SER A 1 194 ? -9.032 3.783 13.435 1.00 93.19 194 SER A CA 1
ATOM 1552 C C . SER A 1 194 ? -9.908 4.925 12.938 1.00 93.19 194 SER A C 1
ATOM 1554 O O . SER A 1 194 ? -9.836 5.983 13.532 1.00 93.19 194 SER A O 1
ATOM 1556 N N . GLY A 1 195 ? -10.679 4.779 11.855 1.00 91.44 195 GLY A N 1
ATOM 1557 C CA . GLY A 1 195 ? -11.447 5.886 11.264 1.00 91.44 195 GLY A CA 1
ATOM 1558 C C . GLY A 1 195 ? -10.596 7.005 10.642 1.00 91.44 195 GLY A C 1
ATOM 1559 O O . GLY A 1 195 ? -11.083 8.104 10.398 1.00 91.44 195 GLY A O 1
ATOM 1560 N N . THR A 1 196 ? -9.315 6.760 10.354 1.00 91.81 196 THR A N 1
ATOM 1561 C CA . THR A 1 196 ? -8.377 7.804 9.889 1.00 91.81 196 THR A CA 1
ATOM 1562 C C . THR A 1 196 ? -8.354 8.008 8.371 1.00 91.81 196 THR A C 1
ATOM 1564 O O . THR A 1 196 ? -7.554 8.793 7.855 1.00 91.81 196 THR A O 1
ATOM 1567 N N . SER A 1 197 ? -9.271 7.367 7.638 1.00 90.88 197 SER A N 1
ATOM 1568 C CA . SER A 1 197 ? -9.468 7.568 6.194 1.00 90.88 197 SER A CA 1
ATOM 1569 C C . SER A 1 197 ? -9.936 8.983 5.824 1.00 90.88 197 SER A C 1
ATOM 1571 O O . SER A 1 197 ? -9.854 9.395 4.662 1.00 90.88 197 SER A O 1
ATOM 1573 N N . GLU A 1 198 ? -10.429 9.757 6.795 1.00 88.75 198 GLU A N 1
ATOM 1574 C CA . GLU A 1 198 ? -10.694 11.188 6.629 1.00 88.75 198 GLU A CA 1
ATOM 1575 C C . GLU A 1 198 ? -9.401 11.972 6.359 1.00 88.75 198 GLU A C 1
ATOM 1577 O O . GLU A 1 198 ? -9.360 12.778 5.428 1.00 88.75 198 GLU A O 1
ATOM 1582 N N . PHE A 1 199 ? -8.323 11.660 7.078 1.00 89.62 199 PHE A N 1
ATOM 1583 C CA . PHE A 1 199 ? -7.041 12.362 6.986 1.00 89.62 199 PHE A CA 1
ATOM 1584 C C . PHE A 1 199 ? -6.117 11.772 5.919 1.00 89.62 199 PHE A C 1
ATOM 1586 O O . PHE A 1 199 ? -5.398 12.509 5.243 1.00 89.62 199 PHE A O 1
ATOM 1593 N N . PHE A 1 200 ? -6.161 10.450 5.731 1.00 92.44 200 PHE A N 1
ATOM 1594 C CA . PHE A 1 200 ? -5.242 9.738 4.846 1.00 92.44 200 PHE A CA 1
ATOM 1595 C C . PHE A 1 200 ? -5.950 8.831 3.840 1.00 92.44 200 PHE A C 1
ATOM 1597 O O . PHE A 1 200 ? -7.049 8.340 4.076 1.00 92.44 200 PHE A O 1
ATOM 1604 N N . THR A 1 201 ? -5.293 8.570 2.712 1.00 89.81 201 THR A N 1
ATOM 1605 C CA . THR A 1 201 ? -5.677 7.502 1.778 1.00 89.81 201 THR A CA 1
ATOM 1606 C C . THR A 1 201 ? -4.791 6.266 1.957 1.00 89.81 201 THR A C 1
ATOM 1608 O O . THR A 1 201 ? -3.647 6.362 2.407 1.00 89.81 201 THR A O 1
ATOM 1611 N N . GLN A 1 202 ? -5.321 5.096 1.601 1.00 78.62 202 GLN A N 1
ATOM 1612 C CA . GLN A 1 202 ? -4.582 3.831 1.548 1.00 78.62 202 GLN A CA 1
ATOM 1613 C C . GLN A 1 202 ? -3.734 3.733 0.278 1.00 78.62 202 GLN A C 1
ATOM 1615 O O . GLN A 1 202 ? -2.589 3.274 0.310 1.00 78.62 202 GLN A O 1
ATOM 1620 N N . ASP A 1 203 ? -4.322 4.160 -0.839 1.00 65.81 203 ASP A N 1
ATOM 1621 C CA . ASP A 1 203 ? -3.762 3.982 -2.162 1.00 65.81 203 ASP A CA 1
ATOM 1622 C C . ASP A 1 203 ? -3.197 5.283 -2.691 1.00 65.81 203 ASP A C 1
ATOM 1624 O O . ASP A 1 203 ? -3.876 6.307 -2.798 1.00 65.81 203 ASP A O 1
ATOM 1628 N N . ALA A 1 204 ? -1.952 5.180 -3.129 1.00 48.16 204 ALA A N 1
ATOM 1629 C CA . ALA A 1 204 ? -1.563 5.895 -4.313 1.00 48.16 204 ALA A CA 1
ATOM 1630 C C . ALA A 1 204 ? -0.691 5.000 -5.189 1.00 48.16 204 ALA A C 1
ATOM 1632 O O . ALA A 1 204 ? 0.333 4.447 -4.770 1.00 48.16 204 ALA A O 1
ATOM 1633 N N . ALA A 1 205 ? -1.115 4.884 -6.434 1.00 41.88 205 ALA A N 1
ATOM 1634 C CA . ALA A 1 205 ? -0.278 4.468 -7.533 1.00 41.88 205 ALA A CA 1
ATOM 1635 C C . ALA A 1 205 ? -0.631 5.366 -8.717 1.00 41.88 205 ALA A C 1
ATOM 1637 O O . ALA A 1 205 ? -1.554 5.079 -9.467 1.00 41.88 205 ALA A O 1
ATOM 1638 N N . VAL A 1 206 ? 0.101 6.468 -8.842 1.00 33.25 206 VAL A N 1
ATOM 1639 C CA . VAL A 1 206 ? 0.299 7.203 -10.095 1.00 33.25 206 VAL A CA 1
ATOM 1640 C C . VAL A 1 206 ? 1.739 7.726 -9.957 1.00 33.25 206 VAL A C 1
ATOM 1642 O O . VAL A 1 206 ? 2.012 8.531 -9.072 1.00 33.25 206 VAL A O 1
ATOM 1645 N N . ASN A 1 207 ? 2.771 7.152 -10.578 1.00 34.06 207 ASN A N 1
ATOM 1646 C CA . ASN A 1 207 ? 2.950 6.696 -11.959 1.00 34.06 207 ASN A CA 1
ATOM 1647 C C . ASN A 1 207 ? 3.824 5.431 -12.053 1.00 34.06 207 ASN A C 1
ATOM 1649 O O . ASN A 1 207 ? 4.704 5.261 -11.177 1.00 34.06 207 ASN A O 1
#